Protein AF-A0AA35RE17-F1 (afdb_monomer)

Secondary structure (DSSP, 8-state):
-HHHHHHHHHHHHHHHHHHHHH-GGGS-EEEEEE---TT--S----TT-PPPPPEEEEEE-HHHHHHHHHHHHHHHHHHHHHHHHHHHHHHS--TT-THHHHHHHHHHHHHHHHHHHHHHHHHHHHHHTT-HHHHHHHHHHHHHHHHHHHHHHHHHHHHH-TT-HHHHGGGS---------

Radius of gyration: 26.37 Å; Cα contacts (8 Å, |Δi|>4): 77; chains: 1; bounding box: 78×27×81 Å

InterPro domains:
  IPR002455 GPCR family 3, GABA-B receptor [PTHR10519] (3-159)
  IPR017978 GPCR family 3, C-terminal [PF00003] (2-154)
  IPR017978 GPCR family 3, C-terminal [PS50259] (1-174)

Organism: Geodia barretti (NCBI:txid519541)

pLDDT: mean 72.46, std 15.49, range [35.41, 94.69]

Foldseek 3Di:
DVVVVVVVVVVVVVVLVVVCVPPPQVFFDWDKDWDPPVPVPVDPCPVPNDDDIDIDTDRDGPVNVVSVCVVVVVVVVVLVVLLVVLVVVVVDPDLDDPVSPLSSQLSVLVVVLVVVVVVVCVVCVVVCVVCVPVVVVVVVVSVVVSVVVSVCSVVVVCVVCVDCVVSVVVPDDDPDDDDDD

Structure (mmCIF, N/CA/C/O backbone):
data_AF-A0AA35RE17-F1
#
_entry.id   AF-A0AA35RE17-F1
#
loop_
_atom_site.group_PDB
_atom_site.id
_atom_site.type_symbol
_atom_site.label_atom_id
_atom_site.label_alt_id
_atom_site.label_comp_id
_atom_site.label_asym_id
_atom_site.label_entity_id
_atom_site.label_seq_id
_atom_site.pdbx_PDB_ins_code
_atom_site.Cartn_x
_atom_site.Cartn_y
_atom_site.Cartn_z
_atom_site.occupancy
_atom_site.B_iso_or_equiv
_atom_site.auth_seq_id
_atom_site.auth_comp_id
_atom_site.auth_asym_id
_atom_site.auth_atom_id
_atom_site.pdbx_PDB_model_num
ATOM 1 N N . MET A 1 1 ? -26.981 -6.718 4.499 1.00 79.19 1 MET A N 1
ATOM 2 C CA . MET A 1 1 ? -26.533 -5.396 3.995 1.00 79.19 1 MET A CA 1
ATOM 3 C C . MET A 1 1 ? -25.017 -5.248 4.060 1.00 79.19 1 MET A C 1
ATOM 5 O O . MET A 1 1 ? -24.425 -5.035 3.015 1.00 79.19 1 MET A O 1
ATOM 9 N N . LEU A 1 2 ? -24.369 -5.460 5.214 1.00 81.88 2 LEU A N 1
ATOM 10 C CA . LEU A 1 2 ? -22.900 -5.399 5.328 1.00 81.88 2 LEU A CA 1
ATOM 11 C C . LEU A 1 2 ? -22.170 -6.377 4.382 1.00 81.88 2 LEU A C 1
ATOM 13 O O . LEU A 1 2 ? -21.230 -5.997 3.698 1.00 81.88 2 LEU A O 1
ATOM 17 N N . THR A 1 3 ? -22.650 -7.620 4.287 1.00 87.25 3 THR A N 1
ATOM 18 C CA . THR A 1 3 ? -22.099 -8.655 3.393 1.00 87.25 3 THR A CA 1
ATOM 19 C C . THR A 1 3 ? -22.180 -8.276 1.917 1.00 87.25 3 THR A C 1
ATOM 21 O O . THR A 1 3 ? -21.241 -8.535 1.177 1.00 87.25 3 THR A O 1
ATOM 24 N N . LEU A 1 4 ? -23.262 -7.608 1.499 1.00 91.12 4 LEU A N 1
ATOM 25 C CA . LEU A 1 4 ? -23.396 -7.069 0.144 1.00 91.12 4 LEU A CA 1
ATOM 26 C C . LEU A 1 4 ? -22.373 -5.964 -0.117 1.00 91.12 4 LEU A C 1
ATOM 28 O O . LEU A 1 4 ? -21.753 -5.967 -1.170 1.00 91.12 4 LEU A O 1
ATOM 32 N N . MET A 1 5 ? -22.142 -5.061 0.842 1.00 88.06 5 MET A N 1
ATOM 33 C CA . MET A 1 5 ? -21.119 -4.021 0.686 1.00 88.06 5 MET A CA 1
ATOM 34 C C . MET A 1 5 ? -19.722 -4.633 0.541 1.00 88.06 5 MET A C 1
ATOM 36 O O . MET A 1 5 ? -18.981 -4.248 -0.358 1.00 88.06 5 MET A O 1
ATOM 40 N N . VAL A 1 6 ? -19.383 -5.625 1.374 1.00 89.25 6 VAL A N 1
ATOM 41 C CA . VAL A 1 6 ? -18.097 -6.341 1.292 1.00 89.25 6 VAL A CA 1
ATOM 42 C C . VAL A 1 6 ? -17.957 -7.081 -0.041 1.00 89.25 6 VAL A C 1
ATOM 44 O O . VAL A 1 6 ? -16.907 -6.990 -0.671 1.00 89.25 6 VAL A O 1
ATOM 47 N N . LEU A 1 7 ? -19.012 -7.759 -0.503 1.00 91.19 7 LEU A N 1
ATOM 48 C CA . LEU A 1 7 ? -19.029 -8.419 -1.809 1.00 91.19 7 LEU A CA 1
ATOM 49 C C . LEU A 1 7 ? -18.804 -7.409 -2.940 1.00 91.19 7 LEU A C 1
ATOM 51 O O . LEU A 1 7 ? -18.000 -7.672 -3.825 1.00 91.19 7 LEU A O 1
ATOM 55 N N . CYS A 1 8 ? -19.458 -6.245 -2.898 1.00 92.44 8 CYS A N 1
ATOM 56 C CA . CYS A 1 8 ? -19.263 -5.196 -3.897 1.00 92.44 8 CYS A CA 1
ATOM 57 C C . CYS A 1 8 ? -17.806 -4.718 -3.948 1.00 92.44 8 CYS A C 1
ATOM 59 O O . CYS A 1 8 ? -17.253 -4.614 -5.039 1.00 92.44 8 CYS A O 1
ATOM 61 N N . PHE A 1 9 ? -17.162 -4.477 -2.801 1.00 89.31 9 PHE A N 1
ATOM 62 C CA . PHE A 1 9 ? -15.736 -4.121 -2.769 1.00 89.31 9 PHE A CA 1
ATOM 63 C C . PHE A 1 9 ? -14.855 -5.226 -3.362 1.00 89.31 9 PHE A C 1
ATOM 65 O O . PHE A 1 9 ? -13.981 -4.939 -4.174 1.00 89.31 9 PHE A O 1
ATOM 72 N N . LEU A 1 10 ? -15.142 -6.488 -3.037 1.00 89.00 10 LEU A N 1
ATOM 73 C CA . LEU A 1 10 ? -14.404 -7.637 -3.564 1.00 89.00 10 LEU A CA 1
ATOM 74 C C . LEU A 1 10 ? -14.586 -7.779 -5.084 1.00 89.00 10 LEU A C 1
ATOM 76 O O . LEU A 1 10 ? -13.624 -8.033 -5.800 1.00 89.00 10 LEU A O 1
ATOM 80 N N . VAL A 1 11 ? -15.798 -7.554 -5.596 1.00 94.69 11 VAL A N 1
ATOM 81 C CA . VAL A 1 11 ? -16.082 -7.546 -7.039 1.00 94.69 11 VAL A CA 1
ATOM 82 C C . VAL A 1 11 ? -15.352 -6.401 -7.738 1.00 94.69 11 VAL A C 1
ATOM 84 O O . VAL A 1 11 ? -14.822 -6.615 -8.823 1.00 94.69 11 VAL A O 1
ATOM 87 N N . ILE A 1 12 ? -15.279 -5.214 -7.129 1.00 93.06 12 ILE A N 1
ATOM 88 C CA . ILE A 1 12 ? -14.514 -4.079 -7.668 1.00 93.06 12 ILE A CA 1
ATOM 89 C C . ILE A 1 12 ? -13.025 -4.430 -7.755 1.00 93.06 12 ILE A C 1
ATOM 91 O O . ILE A 1 12 ? -12.419 -4.220 -8.802 1.00 93.06 12 ILE A O 1
ATOM 95 N N . ASP A 1 13 ? -12.452 -5.011 -6.699 1.00 92.44 13 ASP A N 1
ATOM 96 C CA . ASP A 1 13 ? -11.062 -5.481 -6.683 1.00 92.44 13 ASP A CA 1
ATOM 97 C C . ASP A 1 13 ? -10.804 -6.564 -7.741 1.00 92.44 13 ASP A C 1
ATOM 99 O O . ASP A 1 13 ? -9.817 -6.512 -8.474 1.00 92.44 13 ASP A O 1
ATOM 103 N N . LEU A 1 14 ? -11.713 -7.533 -7.863 1.00 91.69 14 LEU A N 1
ATOM 104 C CA . LEU A 1 14 ? -11.611 -8.593 -8.860 1.00 91.69 14 LEU A CA 1
ATOM 105 C C . LEU A 1 14 ? -11.696 -8.019 -10.279 1.00 91.69 14 LEU A C 1
ATOM 107 O O . LEU A 1 14 ? -10.886 -8.370 -11.130 1.00 91.69 14 LEU A O 1
ATOM 111 N N . ALA A 1 15 ? -12.639 -7.111 -10.534 1.00 92.75 15 ALA A N 1
ATOM 112 C CA . ALA A 1 15 ? -12.784 -6.441 -11.821 1.00 92.75 15 ALA A CA 1
ATOM 113 C C . ALA A 1 15 ? -11.531 -5.626 -12.165 1.00 92.75 15 ALA A C 1
ATOM 115 O O . ALA A 1 15 ? -11.044 -5.690 -13.290 1.00 92.75 15 ALA A O 1
ATOM 116 N N . MET A 1 16 ? -10.965 -4.924 -11.184 1.00 90.56 16 MET A N 1
ATOM 117 C CA . MET A 1 16 ? -9.693 -4.215 -11.300 1.00 90.56 16 MET A CA 1
ATOM 118 C C . MET A 1 16 ? -8.536 -5.149 -11.705 1.00 90.56 16 MET A C 1
ATOM 120 O O . MET A 1 16 ? -7.782 -4.829 -12.627 1.00 90.56 16 MET A O 1
ATOM 124 N N . LEU A 1 17 ? -8.427 -6.328 -11.084 1.00 88.81 17 LEU A N 1
ATOM 125 C CA . LEU A 1 17 ? -7.422 -7.342 -11.438 1.00 88.81 17 LEU A CA 1
ATOM 126 C C . LEU A 1 17 ? -7.663 -7.963 -12.823 1.00 88.81 17 LEU A C 1
ATOM 128 O O . LEU A 1 17 ? -6.715 -8.219 -13.572 1.00 88.81 17 LEU A O 1
ATOM 132 N N . VAL A 1 18 ? -8.924 -8.188 -13.190 1.00 90.56 18 VAL A N 1
ATOM 133 C CA . VAL A 1 18 ? -9.305 -8.676 -14.523 1.00 90.56 18 VAL A CA 1
ATOM 134 C C . VAL A 1 18 ? -8.939 -7.650 -15.597 1.00 90.56 18 VAL A C 1
ATOM 136 O O . VAL A 1 18 ? -8.366 -8.017 -16.617 1.00 90.56 18 VAL A O 1
ATOM 139 N N . VAL A 1 19 ? -9.181 -6.359 -15.360 1.00 89.69 19 VAL A N 1
ATOM 140 C CA . VAL A 1 19 ? -8.768 -5.290 -16.283 1.00 89.69 19 VAL A CA 1
ATOM 141 C C . VAL A 1 19 ? -7.245 -5.249 -16.423 1.00 89.69 19 VAL A C 1
ATOM 143 O O . VAL A 1 19 ? -6.742 -5.215 -17.542 1.00 89.69 19 VAL A O 1
ATOM 146 N N . TYR A 1 20 ? -6.498 -5.322 -15.319 1.00 87.31 20 TYR A N 1
ATOM 147 C CA . TYR A 1 20 ? -5.030 -5.340 -15.362 1.00 87.31 20 TYR A CA 1
ATOM 148 C C . TYR A 1 20 ? -4.463 -6.525 -16.152 1.00 87.31 20 TYR A C 1
ATOM 150 O O . TYR A 1 20 ? -3.536 -6.362 -16.947 1.00 87.31 20 TYR A O 1
ATOM 158 N N . SER A 1 21 ? -5.041 -7.712 -15.956 1.00 84.44 21 SER A N 1
ATOM 159 C CA . SER A 1 21 ? -4.632 -8.927 -16.672 1.00 84.44 21 SER A CA 1
ATOM 160 C C . SER A 1 21 ? -5.067 -8.943 -18.142 1.00 84.44 21 SER A C 1
ATOM 162 O O . SER A 1 21 ? -4.383 -9.552 -18.962 1.00 84.44 21 SER A O 1
ATOM 164 N N . ALA A 1 22 ? -6.156 -8.254 -18.498 1.00 85.69 22 ALA A N 1
ATOM 165 C CA . ALA A 1 22 ? -6.633 -8.141 -19.877 1.00 85.69 22 ALA A CA 1
ATOM 166 C C . ALA A 1 22 ? -5.833 -7.127 -20.719 1.00 85.69 22 ALA A C 1
ATOM 168 O O . ALA A 1 22 ? -5.750 -7.262 -21.943 1.00 85.69 22 ALA A O 1
ATOM 169 N N . VAL A 1 23 ? -5.233 -6.110 -20.090 1.00 84.19 23 VAL A N 1
ATOM 170 C CA . VAL A 1 23 ? -4.408 -5.113 -20.784 1.00 84.19 23 VAL A CA 1
ATOM 171 C C . VAL A 1 23 ? -3.059 -5.732 -21.160 1.00 84.19 23 VAL A C 1
ATOM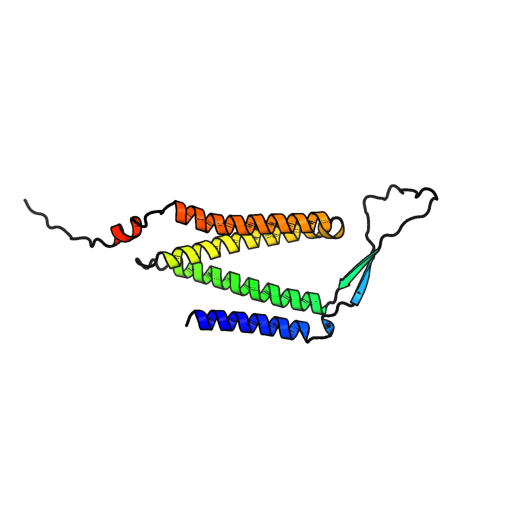 173 O O . VAL A 1 23 ? -2.185 -5.904 -20.317 1.00 84.19 23 VAL A O 1
ATOM 176 N N . GLN A 1 24 ? -2.859 -6.017 -22.452 1.00 63.78 24 GLN A N 1
ATOM 177 C CA . GLN A 1 24 ? -1.621 -6.619 -22.977 1.00 63.78 24 GLN A CA 1
ATOM 178 C C . GLN A 1 24 ? -0.353 -5.785 -22.698 1.00 63.78 24 GLN A C 1
ATOM 180 O O . GLN A 1 24 ? 0.737 -6.347 -22.646 1.00 63.78 24 GLN A O 1
ATOM 185 N N . GLY A 1 25 ? -0.486 -4.474 -22.455 1.00 62.09 25 GLY A N 1
ATOM 186 C CA . GLY A 1 25 ? 0.619 -3.578 -22.082 1.00 62.09 25 GLY A CA 1
ATOM 187 C C . GLY A 1 25 ? 1.148 -3.745 -20.647 1.00 62.09 25 GLY A C 1
ATOM 188 O O . GLY A 1 25 ? 2.144 -3.120 -20.290 1.00 62.09 25 GLY A O 1
ATOM 189 N N . SER A 1 26 ? 0.514 -4.576 -19.808 1.00 59.09 26 SER A N 1
ATOM 190 C CA . SER A 1 26 ? 1.043 -4.919 -18.477 1.00 59.09 26 SER A CA 1
ATOM 191 C C . SER A 1 26 ? 2.173 -5.955 -18.530 1.00 59.09 26 SER A C 1
ATOM 193 O O . SER A 1 26 ? 2.907 -6.108 -17.552 1.00 59.09 26 SER A O 1
ATOM 195 N N . ARG A 1 27 ? 2.363 -6.638 -19.673 1.00 64.62 27 ARG A N 1
ATOM 196 C CA . ARG A 1 27 ? 3.559 -7.450 -19.930 1.00 64.62 27 ARG A CA 1
ATOM 197 C C . ARG A 1 27 ? 4.755 -6.508 -20.031 1.00 64.62 27 ARG A C 1
ATOM 199 O O . ARG A 1 27 ? 4.884 -5.789 -21.014 1.00 64.62 27 ARG A O 1
ATOM 206 N N . GLY A 1 28 ? 5.579 -6.478 -18.986 1.00 64.75 28 GLY A N 1
ATOM 207 C CA . GLY A 1 28 ? 6.778 -5.648 -18.963 1.00 64.75 28 GLY A CA 1
ATOM 208 C C . GLY A 1 28 ? 7.715 -5.985 -20.119 1.00 64.75 28 GLY A C 1
ATOM 209 O O . GLY A 1 28 ? 7.849 -7.150 -20.504 1.00 64.75 28 GLY A O 1
ATOM 210 N N . GLU A 1 29 ? 8.345 -4.958 -20.678 1.00 69.38 29 GLU A N 1
ATOM 211 C CA . GLU A 1 29 ? 9.445 -5.149 -21.616 1.00 69.38 29 GLU A CA 1
ATOM 212 C C . GLU A 1 29 ? 10.672 -5.613 -20.816 1.00 69.38 29 GLU A C 1
ATOM 214 O O . GLU A 1 29 ? 10.878 -5.194 -19.671 1.00 69.38 29 GLU A O 1
ATOM 219 N N . LEU A 1 30 ? 11.463 -6.534 -21.380 1.00 71.81 30 LEU A N 1
ATOM 220 C CA . LEU A 1 30 ? 12.723 -6.944 -20.760 1.00 71.81 30 LEU A CA 1
ATOM 221 C C . LEU A 1 30 ? 13.719 -5.784 -20.881 1.00 71.81 30 LEU A C 1
ATOM 223 O O . LEU A 1 30 ? 14.245 -5.534 -21.964 1.00 71.81 30 LEU A O 1
ATOM 227 N N . GLY A 1 31 ? 13.987 -5.099 -19.772 1.00 70.75 31 GLY A N 1
ATOM 228 C CA . GLY A 1 31 ? 15.085 -4.145 -19.650 1.00 70.75 31 GLY A CA 1
ATOM 229 C C . GLY A 1 31 ? 16.275 -4.797 -18.953 1.00 70.75 31 GLY A C 1
ATOM 230 O O . GLY A 1 31 ? 16.097 -5.492 -17.955 1.00 70.75 31 GLY A O 1
ATOM 231 N N . ALA A 1 32 ? 17.486 -4.593 -19.469 1.00 69.56 32 ALA A N 1
ATOM 232 C CA . ALA A 1 32 ? 18.716 -4.932 -18.759 1.00 69.56 32 ALA A CA 1
ATOM 233 C 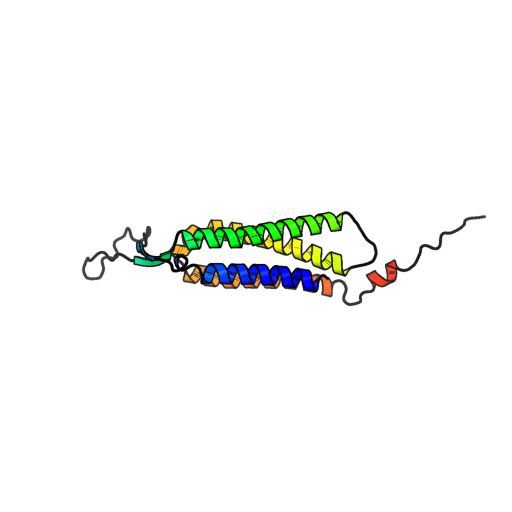C . ALA A 1 32 ? 19.237 -3.667 -18.065 1.00 69.56 32 ALA A C 1
ATOM 235 O O . ALA A 1 32 ? 19.648 -2.721 -18.735 1.00 69.56 32 ALA A O 1
ATOM 236 N N . GLU A 1 33 ? 19.195 -3.643 -16.736 1.00 71.38 33 GLU A N 1
ATOM 237 C CA . GLU A 1 33 ? 19.777 -2.576 -15.920 1.00 71.38 33 GLU A CA 1
ATOM 238 C C . GLU A 1 33 ? 21.170 -3.019 -15.450 1.00 71.38 33 GLU A C 1
ATOM 240 O O . GLU A 1 33 ? 21.349 -4.165 -15.024 1.00 71.38 33 GLU A O 1
ATOM 245 N N . ARG A 1 34 ? 22.178 -2.147 -15.578 1.00 66.69 34 ARG A N 1
ATOM 246 C CA . ARG A 1 34 ? 23.517 -2.415 -15.034 1.00 66.69 34 ARG A CA 1
ATOM 247 C C . ARG A 1 34 ? 23.471 -2.293 -13.515 1.00 66.69 34 ARG A C 1
ATOM 249 O O . ARG A 1 34 ? 22.883 -1.354 -12.987 1.00 66.69 34 ARG A O 1
ATOM 256 N N . VAL A 1 35 ? 24.103 -3.233 -12.824 1.00 70.12 35 VAL A N 1
ATOM 257 C CA . VAL A 1 35 ? 24.318 -3.127 -11.381 1.00 70.12 35 VAL A CA 1
ATOM 258 C C . VAL A 1 35 ? 25.574 -2.293 -11.169 1.00 70.12 35 VAL A C 1
ATOM 260 O O . VAL A 1 35 ? 26.684 -2.777 -11.372 1.00 70.12 35 VAL A O 1
ATOM 263 N N . ASP A 1 36 ? 25.400 -1.025 -10.796 1.00 62.47 36 ASP A N 1
ATOM 264 C CA . ASP A 1 36 ? 26.506 -0.179 -10.346 1.00 62.47 36 ASP A CA 1
ATOM 265 C C . ASP A 1 36 ? 26.896 -0.585 -8.913 1.00 62.47 36 ASP A C 1
ATOM 267 O O . ASP A 1 36 ? 26.370 -0.075 -7.907 1.00 62.47 36 ASP A O 1
ATOM 271 N N . ASP A 1 37 ? 27.807 -1.553 -8.822 1.00 58.19 37 ASP A N 1
ATOM 272 C CA . ASP A 1 37 ? 28.513 -1.899 -7.592 1.00 58.19 37 ASP A CA 1
ATOM 273 C C . ASP A 1 37 ? 29.513 -0.780 -7.257 1.00 58.19 37 ASP A C 1
ATOM 275 O O . ASP A 1 37 ? 30.693 -0.821 -7.596 1.00 58.19 37 ASP A O 1
ATOM 279 N N . ASP A 1 38 ? 29.028 0.243 -6.553 1.00 56.34 38 ASP A N 1
ATOM 280 C CA . ASP A 1 38 ? 29.837 1.354 -6.012 1.00 56.34 38 ASP A CA 1
ATOM 281 C C . ASP A 1 38 ? 30.955 0.866 -5.052 1.00 56.34 38 ASP A C 1
ATOM 283 O O . ASP A 1 38 ? 31.878 1.606 -4.720 1.00 56.34 38 ASP A O 1
ATOM 287 N N . GLU A 1 39 ? 30.923 -0.410 -4.646 1.00 52.28 39 GLU A N 1
ATOM 288 C CA . GLU A 1 39 ? 31.864 -1.031 -3.706 1.00 52.28 39 GLU A CA 1
ATOM 289 C C . GLU A 1 39 ? 32.942 -1.914 -4.373 1.00 52.28 39 GLU A C 1
ATOM 291 O O . GLU A 1 39 ? 33.683 -2.617 -3.688 1.00 52.28 39 GLU A O 1
ATOM 296 N N . THR A 1 40 ? 33.095 -1.882 -5.702 1.00 51.72 40 THR A N 1
ATOM 297 C CA . THR A 1 40 ? 34.202 -2.586 -6.395 1.00 51.72 40 THR A CA 1
ATOM 298 C C . THR A 1 40 ? 34.967 -1.662 -7.344 1.00 51.72 40 THR A C 1
ATOM 300 O O . THR A 1 40 ? 35.436 -2.051 -8.408 1.00 51.72 40 THR A O 1
ATOM 303 N N . SER A 1 41 ? 35.178 -0.411 -6.920 1.00 46.47 41 SER A N 1
ATOM 304 C CA . SER A 1 41 ? 36.249 0.436 -7.472 1.00 46.47 41 SER A CA 1
ATOM 305 C C . SER A 1 41 ? 37.655 -0.062 -7.097 1.00 46.47 41 SER A C 1
ATOM 307 O O . SER A 1 41 ? 38.640 0.363 -7.695 1.00 46.47 41 SER A O 1
ATOM 309 N N . ASN A 1 42 ? 37.763 -1.029 -6.179 1.00 46.00 42 ASN A N 1
ATOM 310 C CA . ASN A 1 42 ? 38.929 -1.901 -6.102 1.00 46.00 42 ASN A CA 1
ATOM 311 C C . ASN A 1 42 ? 38.632 -3.127 -6.944 1.00 46.00 42 ASN A C 1
ATOM 313 O O . ASN A 1 42 ? 38.057 -4.089 -6.452 1.00 46.00 42 ASN A O 1
ATOM 317 N N . ILE A 1 43 ? 38.981 -3.010 -8.221 1.00 53.00 43 ILE A N 1
ATOM 318 C CA . ILE A 1 43 ? 39.190 -4.075 -9.193 1.00 53.00 43 ILE A CA 1
ATOM 319 C C . ILE A 1 43 ? 39.418 -5.409 -8.455 1.00 53.00 43 ILE A C 1
ATOM 321 O O . ILE A 1 43 ? 40.540 -5.717 -8.052 1.00 53.00 43 ILE A O 1
ATOM 325 N N . GLU A 1 44 ? 38.370 -6.224 -8.273 1.00 56.09 44 GLU A N 1
ATOM 326 C CA . GLU A 1 44 ? 38.597 -7.663 -8.264 1.00 56.09 44 GLU A CA 1
ATOM 327 C C . GLU A 1 44 ? 39.010 -7.950 -9.698 1.00 56.09 44 GLU A C 1
ATOM 329 O O . GLU A 1 44 ? 38.190 -8.223 -10.578 1.00 56.09 44 GLU A O 1
ATOM 334 N N . GLU A 1 45 ? 40.312 -7.779 -9.943 1.00 56.62 45 GLU A N 1
ATOM 335 C CA . GLU A 1 45 ? 40.999 -8.407 -11.045 1.00 56.62 45 GLU A CA 1
ATOM 336 C C . GLU A 1 45 ? 40.522 -9.850 -10.934 1.00 56.62 45 GLU A C 1
ATOM 338 O O . GLU A 1 45 ? 40.931 -10.597 -10.038 1.00 56.62 45 GLU A O 1
ATOM 343 N N . GLY A 1 46 ? 39.611 -10.262 -11.822 1.00 52.72 46 GLY A N 1
ATOM 344 C CA . GLY A 1 46 ? 39.448 -11.682 -12.059 1.00 52.72 46 GLY A CA 1
ATOM 345 C C . GLY A 1 46 ? 40.856 -12.244 -12.242 1.00 52.72 46 GLY A C 1
ATOM 346 O O . GLY A 1 46 ? 41.761 -11.513 -12.642 1.00 52.72 46 GLY A O 1
ATOM 347 N N . HIS A 1 47 ? 41.057 -13.532 -11.994 1.00 57.03 47 HIS A N 1
ATOM 348 C CA . HIS A 1 47 ? 42.350 -14.222 -12.133 1.00 57.03 47 HIS A CA 1
ATOM 349 C C . HIS A 1 47 ? 43.049 -14.043 -13.521 1.00 57.03 47 HIS A C 1
ATOM 351 O O . HIS A 1 47 ? 44.054 -14.682 -13.803 1.00 57.03 47 HIS A O 1
ATOM 357 N N . GLN A 1 48 ? 42.498 -13.195 -14.399 1.00 62.06 48 GLN A N 1
ATOM 358 C CA . GLN A 1 48 ? 42.851 -12.883 -15.769 1.00 62.06 48 GLN A CA 1
ATOM 359 C C . GLN A 1 48 ? 42.701 -11.383 -16.171 1.00 62.06 48 GLN A C 1
ATOM 361 O O . GLN A 1 48 ? 42.787 -11.097 -17.361 1.00 62.06 48 GLN A O 1
ATOM 366 N N . GLY A 1 49 ? 42.458 -10.431 -15.251 1.00 62.16 49 GLY A N 1
ATOM 367 C CA . GLY A 1 49 ? 42.432 -8.981 -15.562 1.00 62.16 49 GLY A CA 1
ATOM 368 C C . GLY A 1 49 ? 41.253 -8.491 -16.426 1.00 62.16 49 GLY A C 1
ATOM 369 O O . GLY A 1 49 ? 41.364 -7.487 -17.126 1.00 62.16 49 GLY A O 1
ATOM 370 N N . ILE A 1 50 ? 40.123 -9.211 -16.429 1.00 70.25 50 ILE A N 1
ATOM 371 C CA . ILE A 1 50 ? 38.934 -8.875 -17.233 1.00 70.25 50 ILE A CA 1
ATOM 372 C C . ILE A 1 50 ? 37.878 -8.217 -16.328 1.00 70.25 50 ILE A C 1
ATOM 374 O O . ILE A 1 50 ? 37.442 -8.871 -15.374 1.00 70.25 50 ILE A O 1
ATOM 378 N N . PRO A 1 51 ? 37.423 -6.978 -16.610 1.00 66.38 51 PRO A N 1
ATOM 379 C CA . PRO A 1 51 ? 36.336 -6.357 -15.856 1.00 66.38 51 PRO A CA 1
ATOM 380 C C . PRO A 1 51 ? 35.032 -7.143 -16.064 1.00 66.38 51 PRO A C 1
ATOM 382 O O . PRO A 1 51 ? 34.663 -7.459 -17.197 1.00 66.38 51 PRO A O 1
ATOM 385 N N . ARG A 1 52 ? 34.330 -7.482 -14.974 1.00 64.88 52 ARG A N 1
ATOM 386 C CA . ARG A 1 52 ? 33.002 -8.113 -15.034 1.00 64.88 52 ARG A CA 1
ATOM 387 C C . ARG A 1 52 ? 31.926 -7.042 -14.895 1.00 64.88 52 ARG A C 1
ATOM 389 O O . ARG A 1 52 ? 31.859 -6.377 -13.872 1.00 64.88 52 ARG A O 1
ATOM 396 N N . GLU A 1 53 ? 31.070 -6.910 -15.903 1.00 70.50 53 GLU A N 1
ATOM 397 C CA . GLU A 1 53 ? 29.849 -6.104 -15.809 1.00 70.50 53 GLU A CA 1
ATOM 398 C C . GLU A 1 53 ? 28.670 -7.009 -15.421 1.00 70.50 53 GLU A C 1
ATOM 400 O O . GLU A 1 53 ? 28.384 -7.991 -16.113 1.00 70.50 53 GLU A O 1
ATOM 405 N N . PHE A 1 54 ? 27.978 -6.693 -14.324 1.00 71.56 54 PHE A N 1
ATOM 406 C CA . PHE A 1 54 ? 26.771 -7.402 -13.898 1.00 71.56 54 PHE A CA 1
ATOM 407 C C . PHE A 1 54 ? 25.517 -6.696 -14.434 1.00 71.56 54 PHE A C 1
ATOM 409 O O . PHE A 1 54 ? 25.354 -5.485 -14.293 1.00 71.56 54 PHE A O 1
ATOM 416 N N . TYR A 1 55 ? 24.611 -7.468 -15.040 1.00 70.94 55 TYR A N 1
ATOM 417 C CA . TYR A 1 55 ? 23.331 -6.987 -15.567 1.00 70.94 55 TYR A CA 1
ATOM 418 C C . TYR A 1 55 ? 22.175 -7.702 -14.868 1.00 70.94 55 TYR A C 1
ATOM 420 O O . TYR A 1 55 ? 22.175 -8.932 -14.765 1.00 70.94 55 TYR A O 1
ATOM 428 N N . VAL A 1 56 ? 21.168 -6.946 -14.437 1.00 74.69 56 VAL A N 1
ATOM 429 C CA . VAL A 1 56 ? 19.909 -7.473 -13.901 1.00 74.69 56 VAL A CA 1
ATOM 430 C C . VAL A 1 56 ? 18.807 -7.242 -14.926 1.00 74.69 56 VAL A C 1
ATOM 432 O O . VAL A 1 56 ? 18.580 -6.127 -15.389 1.00 74.69 56 VAL A O 1
ATOM 435 N N . TYR A 1 57 ? 18.104 -8.315 -15.283 1.00 75.94 57 TYR A N 1
ATOM 436 C CA . TYR A 1 57 ? 16.945 -8.234 -16.163 1.00 75.94 57 TYR A CA 1
ATOM 437 C C . TYR A 1 57 ? 15.713 -7.876 -15.341 1.00 75.94 57 TYR A C 1
ATOM 439 O O . TYR A 1 57 ? 15.202 -8.694 -14.572 1.00 75.94 57 TYR A O 1
ATOM 447 N N . VAL A 1 58 ? 15.229 -6.652 -15.514 1.00 74.94 58 VAL A N 1
ATOM 448 C CA . VAL A 1 58 ? 14.012 -6.167 -14.876 1.00 74.94 58 VAL A CA 1
ATOM 449 C C . VAL A 1 58 ? 12.900 -6.169 -15.914 1.00 74.94 58 VAL A C 1
ATOM 451 O O . VAL A 1 58 ? 13.001 -5.577 -16.985 1.00 74.94 58 VAL A O 1
ATOM 454 N N . CYS A 1 59 ? 11.806 -6.847 -15.587 1.00 77.06 59 CYS A N 1
ATOM 455 C CA . CYS A 1 59 ? 10.569 -6.739 -16.344 1.00 77.06 59 CYS A CA 1
ATOM 456 C C . CYS A 1 59 ? 9.870 -5.471 -15.862 1.00 77.06 59 CYS A C 1
ATOM 458 O O . CYS A 1 59 ? 9.292 -5.496 -14.778 1.00 77.06 59 CYS A O 1
ATOM 460 N N . SER A 1 60 ? 9.970 -4.364 -16.595 1.00 72.38 60 SER A N 1
ATOM 461 C CA . SER A 1 60 ? 9.349 -3.089 -16.219 1.00 72.38 60 SER A CA 1
ATOM 462 C C . SER A 1 60 ? 8.509 -2.556 -17.372 1.00 72.38 60 SER A C 1
ATOM 464 O O . SER A 1 60 ? 8.904 -2.639 -18.531 1.00 72.38 60 SER A O 1
ATOM 466 N N . SER A 1 61 ? 7.332 -2.016 -17.068 1.00 81.12 61 SER A N 1
ATOM 467 C CA . SER A 1 61 ? 6.591 -1.197 -18.023 1.00 81.12 61 SER A CA 1
ATOM 468 C C . SER A 1 61 ? 6.001 0.009 -17.321 1.00 81.12 61 SER A C 1
ATOM 470 O O . SER A 1 61 ? 5.521 -0.073 -16.191 1.00 81.12 61 SER A O 1
ATOM 472 N N . LEU A 1 62 ? 5.971 1.130 -18.036 1.00 79.50 62 LEU A N 1
ATOM 473 C CA . LEU A 1 62 ? 5.339 2.357 -17.561 1.00 79.50 62 LEU A CA 1
ATOM 474 C C . LEU A 1 62 ? 3.851 2.126 -17.241 1.00 79.50 62 LEU A C 1
ATOM 476 O O . LEU A 1 62 ? 3.324 2.663 -16.271 1.00 79.50 62 LEU A O 1
ATOM 480 N N . ALA A 1 63 ? 3.189 1.246 -18.000 1.00 81.25 63 ALA A N 1
ATOM 481 C CA . ALA A 1 63 ? 1.832 0.805 -17.703 1.00 81.25 63 ALA A CA 1
ATOM 482 C C . ALA A 1 63 ? 1.738 0.093 -16.343 1.00 81.25 63 ALA A C 1
ATOM 484 O O . ALA A 1 63 ? 0.847 0.420 -15.560 1.00 81.25 63 ALA A O 1
ATOM 485 N N . ARG A 1 64 ? 2.653 -0.840 -16.026 1.00 82.62 64 ARG A N 1
ATOM 486 C CA . ARG A 1 64 ? 2.675 -1.547 -14.734 1.00 82.62 64 ARG A CA 1
ATOM 487 C C . ARG A 1 64 ? 2.744 -0.568 -13.570 1.00 82.62 64 ARG A C 1
ATOM 489 O O . ARG A 1 64 ? 1.958 -0.700 -12.636 1.00 82.62 64 ARG A O 1
ATOM 496 N N . ASP A 1 65 ? 3.646 0.404 -13.635 1.00 84.12 65 ASP A N 1
ATOM 497 C CA . ASP A 1 65 ? 3.856 1.348 -12.536 1.00 84.12 65 ASP A CA 1
ATOM 498 C C . ASP A 1 65 ? 2.635 2.267 -12.345 1.00 84.12 65 ASP A C 1
ATOM 500 O O . ASP A 1 65 ? 2.218 2.512 -11.210 1.00 84.12 65 ASP A O 1
ATOM 504 N N . ILE A 1 66 ? 1.978 2.682 -13.438 1.00 87.19 66 ILE A N 1
ATOM 505 C CA . ILE A 1 66 ? 0.705 3.420 -13.380 1.00 87.19 66 ILE A CA 1
ATOM 506 C C . ILE A 1 66 ? -0.399 2.569 -12.738 1.00 87.19 66 ILE A C 1
ATOM 508 O O . ILE A 1 66 ? -1.091 3.046 -11.837 1.00 87.19 66 ILE A O 1
ATOM 512 N N . PHE A 1 67 ? -0.572 1.313 -13.161 1.00 88.12 67 PHE A N 1
ATOM 513 C CA . PHE A 1 67 ? -1.592 0.427 -12.589 1.00 88.12 67 PHE A CA 1
ATOM 514 C C . PHE A 1 67 ? -1.332 0.137 -11.108 1.00 88.12 67 PHE A C 1
ATOM 516 O O . PHE A 1 67 ? -2.267 0.200 -10.308 1.00 88.12 67 PHE A O 1
ATOM 523 N N . LEU A 1 68 ? -0.076 -0.106 -10.719 1.00 86.56 68 LEU A N 1
ATOM 524 C CA . LEU A 1 68 ? 0.315 -0.232 -9.314 1.00 86.56 68 LEU A CA 1
ATOM 525 C C . LEU A 1 68 ? -0.057 1.028 -8.528 1.00 86.56 68 LEU A C 1
ATOM 527 O O . LEU A 1 68 ? -0.675 0.922 -7.469 1.00 86.56 68 LEU A O 1
ATOM 531 N N . GLY A 1 69 ? 0.261 2.211 -9.058 1.00 89.38 69 GLY A N 1
ATOM 532 C CA . GLY A 1 69 ? -0.102 3.488 -8.446 1.00 89.38 69 GLY A CA 1
ATOM 533 C C . GLY A 1 69 ? -1.611 3.631 -8.232 1.00 89.38 69 GLY A C 1
ATOM 534 O O . GLY A 1 69 ? -2.043 4.016 -7.144 1.00 89.38 69 GLY A O 1
ATOM 535 N N . ILE A 1 70 ? -2.423 3.248 -9.222 1.00 90.69 70 ILE A N 1
ATOM 536 C CA . ILE A 1 70 ? -3.890 3.262 -9.119 1.00 90.69 70 ILE A CA 1
ATOM 537 C C . ILE A 1 70 ? -4.373 2.283 -8.038 1.00 90.69 70 ILE A C 1
ATOM 539 O O . ILE A 1 70 ? -5.186 2.666 -7.192 1.00 90.69 70 ILE A O 1
ATOM 543 N N . PHE A 1 71 ? -3.864 1.046 -8.013 1.00 90.25 71 PHE A N 1
ATOM 544 C CA . PHE A 1 71 ? -4.269 0.040 -7.023 1.00 90.25 71 PHE A CA 1
ATOM 545 C C . PHE A 1 71 ? -3.908 0.441 -5.598 1.00 90.25 71 PHE A C 1
ATOM 547 O O . PHE A 1 71 ? -4.765 0.421 -4.709 1.00 90.25 71 PHE A O 1
ATOM 554 N N . TYR A 1 72 ? -2.658 0.842 -5.375 1.00 89.56 72 TYR A N 1
ATOM 555 C CA . TYR A 1 72 ? -2.211 1.276 -4.058 1.00 89.56 72 TYR A CA 1
ATOM 556 C C . TYR A 1 72 ? -2.906 2.569 -3.626 1.00 89.56 72 TYR A C 1
ATOM 558 O O . 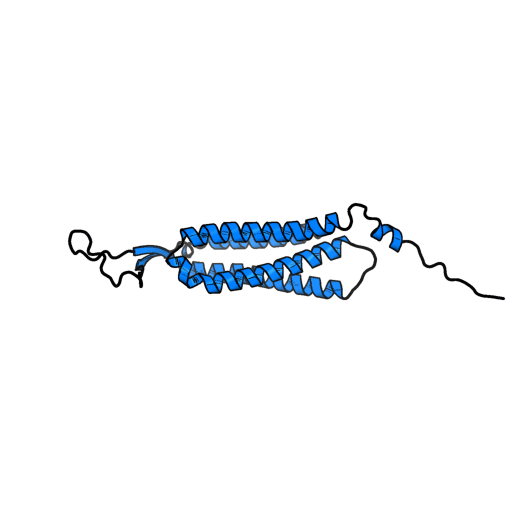TYR A 1 72 ? -3.303 2.679 -2.465 1.00 89.56 72 TYR A O 1
ATOM 566 N N . GLY A 1 73 ? -3.138 3.505 -4.551 1.00 91.88 73 GLY A N 1
ATOM 567 C CA . GLY A 1 73 ? -3.876 4.739 -4.290 1.00 91.88 73 GLY A CA 1
ATOM 568 C C . GLY A 1 73 ? -5.314 4.477 -3.840 1.00 91.88 73 GLY A C 1
ATOM 569 O O . GLY A 1 73 ? -5.733 4.978 -2.797 1.00 91.88 73 GLY A O 1
ATOM 570 N N . TYR A 1 74 ? -6.054 3.631 -4.563 1.00 92.00 74 TYR A N 1
ATOM 571 C CA . TYR A 1 74 ? -7.416 3.232 -4.189 1.00 92.00 74 TYR A CA 1
ATOM 572 C C . TYR A 1 74 ? -7.468 2.588 -2.794 1.00 92.00 74 TYR A C 1
ATOM 574 O O . TYR A 1 74 ? -8.295 2.972 -1.963 1.00 92.00 74 TYR A O 1
ATOM 582 N N . LYS A 1 75 ? -6.553 1.657 -2.498 1.00 89.12 75 LYS A N 1
ATOM 583 C CA . LYS A 1 75 ? -6.475 1.002 -1.182 1.00 89.12 75 LYS A CA 1
ATOM 584 C C . LYS A 1 75 ? -6.127 1.987 -0.064 1.00 89.12 75 LYS A C 1
ATOM 586 O O . LYS A 1 75 ? -6.730 1.924 1.007 1.00 89.12 75 LYS A O 1
ATOM 591 N N . ALA A 1 76 ? -5.205 2.917 -0.309 1.00 89.12 76 ALA A N 1
ATOM 592 C CA . ALA A 1 76 ? -4.829 3.945 0.658 1.00 89.12 76 ALA A CA 1
ATOM 593 C C . ALA A 1 76 ? -5.993 4.903 0.954 1.00 89.12 76 ALA A C 1
ATOM 595 O O . ALA A 1 76 ? -6.262 5.201 2.119 1.00 89.12 76 ALA A O 1
ATOM 596 N N . LEU A 1 77 ? -6.734 5.332 -0.072 1.00 91.25 77 LEU A N 1
ATOM 597 C CA . LEU A 1 77 ? -7.921 6.173 0.104 1.00 91.25 77 LEU A CA 1
ATOM 598 C C . LEU A 1 77 ? -8.999 5.458 0.922 1.00 91.25 77 LEU A C 1
ATOM 600 O O . LEU A 1 77 ? -9.524 6.039 1.87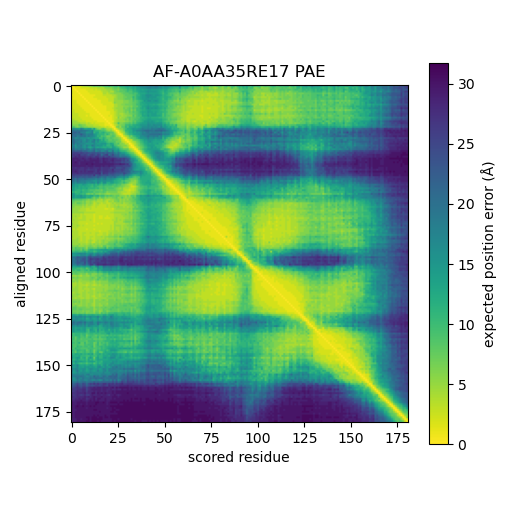2 1.00 91.25 77 LEU A O 1
ATOM 604 N N . LEU A 1 78 ? -9.278 4.184 0.625 1.00 88.31 78 LEU A N 1
ATOM 605 C CA . LEU A 1 78 ? -10.200 3.380 1.430 1.00 88.31 78 LEU A CA 1
ATOM 606 C C . LEU A 1 78 ? -9.756 3.276 2.893 1.00 88.31 78 LEU A C 1
ATOM 608 O O . LEU A 1 78 ? -10.592 3.385 3.792 1.00 88.31 78 LEU A O 1
ATOM 612 N N . GLN A 1 79 ? -8.456 3.112 3.142 1.00 88.31 79 GLN A N 1
ATOM 613 C CA . GLN A 1 79 ? -7.904 3.056 4.495 1.00 88.31 79 GLN A CA 1
ATOM 614 C C . GLN A 1 79 ? -8.091 4.386 5.243 1.00 88.31 79 GLN A C 1
ATOM 616 O O . GLN A 1 79 ? -8.506 4.381 6.404 1.00 88.31 79 GLN A O 1
ATOM 621 N N . VAL A 1 80 ? -7.840 5.525 4.588 1.00 90.31 80 VAL A N 1
ATOM 622 C CA . VAL A 1 80 ? -8.043 6.865 5.172 1.00 90.31 80 VAL A CA 1
ATOM 623 C C . VAL A 1 80 ? -9.525 7.128 5.443 1.00 90.31 80 VAL A C 1
ATOM 625 O O . VAL A 1 80 ? -9.876 7.607 6.523 1.00 90.31 80 VAL A O 1
ATOM 628 N N . CYS A 1 81 ? -10.416 6.760 4.518 1.00 89.44 81 CYS A N 1
ATOM 629 C CA . CYS A 1 81 ? -11.859 6.818 4.749 1.00 89.44 81 CYS A CA 1
ATOM 630 C C . CYS A 1 81 ? -12.267 5.940 5.942 1.00 89.44 81 CYS A C 1
ATOM 632 O O . CYS A 1 81 ? -13.026 6.388 6.800 1.00 89.44 81 CYS A O 1
ATOM 634 N N . GLY A 1 82 ? -11.720 4.726 6.049 1.00 86.69 82 GLY A N 1
ATOM 635 C CA . GLY A 1 82 ? -11.924 3.840 7.196 1.00 86.69 82 GLY A CA 1
ATOM 636 C C . GLY A 1 82 ? -11.467 4.470 8.514 1.00 86.69 82 GLY A C 1
ATOM 637 O O . GLY A 1 82 ? -12.184 4.399 9.512 1.00 86.69 82 GLY A O 1
ATOM 638 N N . LEU A 1 83 ? -10.320 5.153 8.513 1.00 87.94 83 LEU A N 1
ATOM 639 C CA . LEU A 1 83 ? -9.804 5.873 9.677 1.00 87.94 83 LEU A CA 1
ATOM 640 C C . LEU A 1 83 ? -10.706 7.052 10.074 1.00 87.94 83 LEU A C 1
ATOM 642 O O . LEU A 1 83 ? -10.984 7.246 11.259 1.00 87.94 83 LEU A O 1
ATOM 646 N N . PHE A 1 84 ? -11.206 7.813 9.099 1.00 87.62 84 PHE A N 1
ATOM 647 C CA . PHE A 1 84 ? -12.158 8.899 9.341 1.00 87.62 84 PHE A CA 1
ATOM 648 C C . PHE A 1 84 ? -13.473 8.377 9.938 1.00 87.62 84 PHE A C 1
ATOM 650 O O . PHE A 1 84 ? -13.965 8.929 10.925 1.00 87.62 84 PHE A O 1
ATOM 657 N N . LEU A 1 85 ? -14.003 7.269 9.410 1.00 84.81 85 LEU A N 1
ATOM 658 C CA . LEU A 1 85 ? -15.189 6.596 9.953 1.00 84.81 85 LEU A CA 1
ATOM 659 C C . LEU A 1 85 ? -14.945 6.069 11.379 1.00 84.81 85 LEU A C 1
ATOM 661 O O . LEU A 1 85 ? -15.799 6.231 12.257 1.00 84.81 85 LEU A O 1
ATOM 665 N N . ALA A 1 86 ? -13.764 5.506 11.651 1.00 82.56 86 ALA A N 1
ATOM 666 C CA . ALA A 1 86 ? -13.357 5.077 12.992 1.00 82.56 86 ALA A CA 1
ATOM 667 C C . ALA A 1 86 ? -13.254 6.263 13.977 1.00 82.56 86 ALA A C 1
ATOM 669 O O . ALA A 1 86 ? -13.629 6.155 15.146 1.00 82.56 86 ALA A O 1
ATOM 670 N N . PHE A 1 87 ? -12.807 7.431 13.507 1.00 79.31 87 PHE A N 1
ATOM 671 C CA . PHE A 1 87 ? -12.738 8.642 14.326 1.00 79.31 87 PHE A CA 1
ATOM 672 C C . PHE A 1 87 ? -14.118 9.248 14.602 1.00 79.31 87 PHE A C 1
ATOM 674 O O . PHE A 1 87 ? -14.418 9.615 15.743 1.00 79.31 87 PHE A O 1
ATOM 681 N N . ALA A 1 88 ? -14.986 9.301 13.592 1.00 76.88 88 ALA A N 1
ATOM 682 C CA . ALA A 1 88 ? -16.359 9.774 13.740 1.00 76.88 88 ALA A CA 1
ATOM 683 C C . ALA A 1 88 ? -17.166 8.894 14.715 1.00 76.88 88 ALA A C 1
ATOM 685 O O . ALA A 1 88 ? -17.887 9.416 15.568 1.00 76.88 88 ALA A O 1
ATOM 686 N N . THR A 1 89 ? -16.977 7.571 14.668 1.00 72.31 89 THR A N 1
ATOM 687 C CA . THR A 1 89 ? -17.631 6.621 15.588 1.00 72.31 89 THR A CA 1
ATOM 688 C C . THR A 1 89 ? -17.135 6.738 17.032 1.00 72.31 89 THR A C 1
ATOM 690 O O . THR A 1 89 ? -17.919 6.530 17.957 1.00 72.31 89 THR A O 1
ATOM 693 N N . ARG A 1 90 ? -15.894 7.184 17.280 1.00 64.06 90 ARG A N 1
ATOM 694 C CA . ARG A 1 90 ? -15.414 7.476 18.647 1.00 64.06 90 ARG A CA 1
ATOM 695 C C . ARG A 1 90 ? -16.141 8.663 19.297 1.00 64.06 90 ARG A C 1
ATOM 697 O O . ARG A 1 90 ? -16.262 8.700 20.524 1.00 64.06 90 ARG A O 1
ATOM 704 N N . LYS A 1 91 ? -16.618 9.627 18.497 1.00 58.09 91 LYS A N 1
ATOM 705 C CA . LYS A 1 91 ? -17.316 10.833 18.984 1.00 58.09 91 LYS A CA 1
ATOM 706 C C . LYS A 1 91 ? -18.743 10.544 19.466 1.00 58.09 91 LYS A C 1
ATOM 708 O O . LYS A 1 91 ?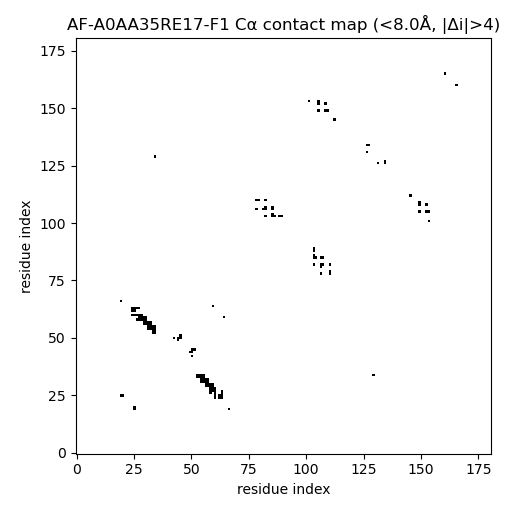 -19.262 11.295 20.287 1.00 58.09 91 LYS A O 1
ATOM 713 N N . VAL A 1 92 ? -19.346 9.440 19.023 1.00 55.91 92 VAL A N 1
ATOM 714 C CA . VAL A 1 92 ? -20.687 9.002 19.426 1.00 55.91 92 VAL A CA 1
ATOM 715 C C . VAL A 1 92 ? -20.542 7.762 20.308 1.00 55.91 92 VAL A C 1
ATOM 717 O O . VAL A 1 92 ? -20.561 6.628 19.842 1.00 55.91 92 VAL A O 1
ATOM 720 N N . LYS A 1 93 ? -20.352 7.970 21.616 1.00 46.72 93 LYS A N 1
ATOM 721 C CA . LYS A 1 93 ? -20.336 6.887 22.615 1.00 46.72 93 LYS A CA 1
ATOM 722 C C . LYS A 1 93 ? -21.745 6.292 22.746 1.00 46.72 93 LYS A C 1
ATOM 724 O O . LYS A 1 93 ? -22.478 6.622 23.675 1.00 46.72 93 LYS A O 1
ATOM 729 N N . VAL A 1 94 ? -22.129 5.400 21.838 1.00 51.31 94 VAL A N 1
ATOM 730 C CA . VAL A 1 94 ? -23.326 4.572 22.023 1.00 51.31 94 VAL A CA 1
ATOM 731 C C . VAL A 1 94 ? -22.994 3.531 23.098 1.00 51.31 94 VAL A C 1
ATOM 733 O O . VAL A 1 94 ? -22.135 2.668 22.909 1.00 51.31 94 VAL A O 1
ATOM 736 N N . LYS A 1 95 ? -23.610 3.653 24.281 1.00 44.22 95 LYS A N 1
ATOM 737 C CA . LYS A 1 95 ? -23.547 2.631 25.338 1.00 44.22 95 LYS A CA 1
ATOM 738 C C . LYS A 1 95 ? -24.288 1.389 24.816 1.00 44.22 95 LYS A C 1
ATOM 740 O O . LYS A 1 95 ? -25.509 1.414 24.792 1.00 44.22 95 LYS A O 1
ATOM 745 N N . GLY A 1 96 ? -23.579 0.344 24.373 1.00 51.12 96 GLY A N 1
ATOM 746 C CA . GLY A 1 96 ? -24.236 -0.934 24.056 1.00 51.12 96 GLY A CA 1
ATOM 747 C C . GLY A 1 96 ? -23.556 -1.904 23.084 1.00 51.12 96 GLY A C 1
ATOM 748 O O . GLY A 1 96 ? -23.922 -3.066 23.116 1.00 51.12 96 GLY A O 1
ATOM 749 N N . LEU A 1 97 ? -22.581 -1.502 22.256 1.00 53.44 97 LEU A N 1
ATOM 750 C CA . LEU A 1 97 ? -21.926 -2.424 21.303 1.00 53.44 97 LEU A CA 1
ATOM 751 C C . LEU A 1 97 ? -20.396 -2.379 21.442 1.00 53.44 97 LEU A C 1
ATOM 753 O O . LEU A 1 97 ? -19.729 -1.537 20.830 1.00 53.44 97 LEU A O 1
ATOM 757 N N . ASP A 1 98 ? -19.828 -3.281 22.244 1.00 57.47 98 ASP A N 1
ATOM 758 C CA . ASP A 1 98 ? -18.373 -3.412 22.408 1.00 57.47 98 ASP A CA 1
ATOM 759 C C . ASP A 1 98 ? -17.660 -3.890 21.126 1.00 57.47 98 ASP A C 1
ATOM 761 O O . ASP A 1 98 ? -16.505 -3.530 20.905 1.00 57.47 98 ASP A O 1
ATOM 765 N N . ASP A 1 99 ? -18.375 -4.532 20.195 1.00 68.69 99 ASP A N 1
ATOM 766 C CA . ASP A 1 99 ? -17.861 -4.965 18.881 1.00 68.69 99 ASP A CA 1
ATOM 767 C C . ASP A 1 99 ? -17.371 -3.804 18.002 1.00 68.69 99 ASP A C 1
ATOM 769 O O . ASP A 1 99 ? -16.357 -3.897 17.303 1.00 68.69 99 ASP 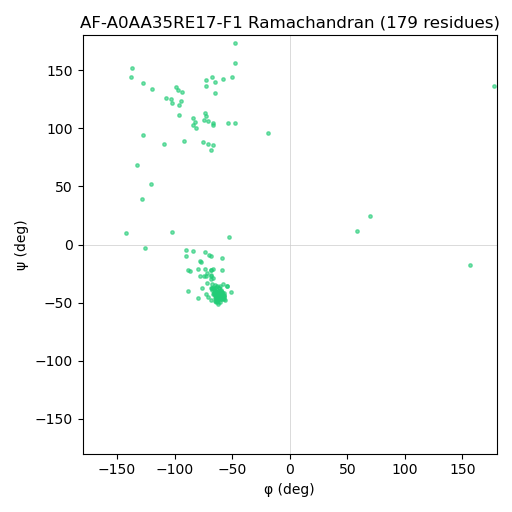A O 1
ATOM 773 N N . SER A 1 100 ? -18.054 -2.659 18.092 1.00 70.81 100 SER A N 1
ATOM 774 C CA . SER A 1 100 ? -17.717 -1.447 17.334 1.00 70.81 100 SER A CA 1
ATOM 775 C C . SER A 1 100 ? -16.396 -0.803 17.785 1.00 70.81 100 SER A C 1
ATOM 777 O O . SER A 1 100 ? -15.702 -0.154 16.998 1.00 70.81 100 SER A O 1
ATOM 779 N N . LYS A 1 101 ? -15.998 -1.013 19.045 1.00 71.44 101 LYS A N 1
ATOM 780 C CA . LYS A 1 101 ? -14.727 -0.497 19.572 1.00 71.44 101 LYS A CA 1
ATOM 781 C C . LYS A 1 101 ? -13.554 -1.333 19.076 1.00 71.44 101 LYS A C 1
ATOM 783 O O . LYS A 1 101 ? -12.510 -0.770 18.753 1.00 71.44 101 LYS A O 1
ATOM 788 N N . TRP A 1 102 ? -13.741 -2.650 18.966 1.00 72.25 102 TRP A N 1
ATOM 789 C CA . TRP A 1 102 ? -12.729 -3.579 18.459 1.00 72.25 102 TRP A CA 1
ATOM 790 C C . TRP A 1 102 ? -12.394 -3.327 16.993 1.00 72.25 102 TRP A C 1
ATOM 792 O O . TRP A 1 102 ? -11.217 -3.302 16.614 1.00 72.25 102 TRP A O 1
ATOM 802 N N . ILE A 1 103 ? -13.418 -3.085 16.170 1.00 79.12 103 ILE A N 1
ATOM 803 C CA . ILE A 1 103 ? -13.213 -2.764 14.755 1.00 79.12 103 ILE A CA 1
ATOM 804 C C . ILE A 1 103 ? -12.515 -1.407 14.592 1.00 79.12 103 ILE A C 1
ATOM 806 O O . ILE A 1 103 ? -11.541 -1.318 13.846 1.00 79.12 103 ILE A O 1
ATOM 810 N N . ALA A 1 104 ? -12.913 -0.383 15.359 1.00 77.94 104 ALA A N 1
ATOM 811 C CA . ALA A 1 104 ? -12.261 0.925 15.324 1.00 77.94 104 ALA A CA 1
ATOM 812 C C . ALA A 1 104 ? -10.791 0.844 15.774 1.00 77.94 104 ALA A C 1
ATOM 814 O O . ALA A 1 104 ? -9.914 1.375 15.096 1.00 77.94 104 ALA A O 1
ATOM 815 N N . ALA A 1 105 ? -10.498 0.127 16.865 1.00 76.94 105 ALA A N 1
ATOM 816 C CA . ALA A 1 105 ? -9.134 -0.084 17.352 1.00 76.94 105 ALA A CA 1
ATOM 817 C C . ALA A 1 105 ? -8.246 -0.791 16.315 1.00 76.94 105 ALA A C 1
ATOM 819 O O . ALA A 1 105 ? -7.105 -0.383 16.105 1.00 76.94 105 ALA A O 1
ATOM 820 N N . THR A 1 106 ? -8.782 -1.798 15.618 1.00 78.62 106 THR A N 1
ATOM 821 C CA . THR A 1 106 ? -8.049 -2.508 14.557 1.00 78.62 106 THR A CA 1
ATOM 822 C C . THR A 1 106 ? -7.684 -1.559 13.415 1.00 78.62 106 THR A C 1
ATOM 824 O O . THR A 1 106 ? -6.530 -1.530 12.998 1.00 78.62 106 THR A O 1
ATOM 827 N N . ILE A 1 107 ? -8.626 -0.726 12.960 1.00 84.25 107 ILE A N 1
ATOM 828 C CA . ILE A 1 107 ? -8.386 0.248 11.883 1.00 84.25 107 ILE A CA 1
ATOM 829 C C . ILE A 1 107 ? -7.275 1.242 12.268 1.00 84.25 107 ILE A C 1
ATOM 831 O O . ILE A 1 107 ? -6.412 1.540 11.440 1.00 84.25 107 ILE A O 1
ATOM 835 N N . TYR A 1 108 ? -7.242 1.705 13.524 1.00 83.00 108 TYR A N 1
ATOM 836 C CA . TYR A 1 108 ? -6.168 2.572 14.025 1.00 83.00 108 TYR A CA 1
ATOM 837 C C . TYR A 1 108 ? -4.798 1.895 13.987 1.00 83.00 108 TYR A C 1
ATOM 839 O O . TYR A 1 108 ? -3.850 2.465 13.445 1.00 83.00 108 TYR A O 1
ATOM 847 N N . ILE A 1 109 ? -4.691 0.683 14.538 1.00 81.75 109 ILE A N 1
ATOM 848 C CA . ILE A 1 109 ? -3.425 -0.058 14.574 1.00 81.75 109 ILE A CA 1
ATOM 849 C C . ILE A 1 109 ? -2.939 -0.352 13.154 1.00 81.75 109 ILE A C 1
ATOM 851 O O . ILE A 1 109 ? -1.785 -0.072 12.836 1.00 81.75 109 ILE A O 1
ATOM 855 N N . THR A 1 110 ? -3.820 -0.825 12.271 1.00 83.50 110 THR A N 1
ATOM 856 C CA . THR A 1 110 ? -3.478 -1.075 10.866 1.00 83.50 110 THR A CA 1
ATOM 857 C C . THR A 1 110 ? -3.009 0.199 10.156 1.00 83.50 110 THR A C 1
ATOM 859 O O . THR A 1 110 ? -2.046 0.139 9.398 1.00 83.50 110 THR A O 1
ATOM 862 N N . SER A 1 111 ? -3.615 1.362 10.426 1.00 87.31 111 SER A N 1
ATOM 863 C CA . SER A 1 111 ? -3.172 2.638 9.842 1.00 87.31 111 SER A CA 1
ATOM 864 C C . SER A 1 111 ? -1.776 3.061 10.309 1.00 87.31 111 SER A C 1
ATOM 866 O O . SER A 1 111 ? -0.998 3.565 9.502 1.00 87.31 111 SER A O 1
ATOM 868 N N . ILE A 1 112 ? -1.458 2.882 11.595 1.00 85.44 112 ILE A N 1
ATOM 869 C CA . ILE A 1 112 ? -0.133 3.208 12.149 1.00 85.44 112 ILE A CA 1
ATOM 870 C C . ILE A 1 112 ? 0.924 2.298 11.532 1.00 85.44 112 ILE A C 1
ATOM 872 O O . ILE A 1 112 ? 1.970 2.761 11.084 1.00 85.44 112 ILE A O 1
ATOM 876 N N . VAL A 1 113 ? 0.629 1.002 11.474 1.00 83.81 113 VAL A N 1
ATOM 877 C CA . VAL A 1 113 ? 1.540 0.020 10.901 1.00 83.81 113 VAL A CA 1
ATOM 878 C C . VAL A 1 113 ? 1.794 0.297 9.420 1.00 83.81 113 VAL A C 1
ATOM 880 O O . VAL A 1 113 ? 2.946 0.281 9.000 1.00 83.81 113 VAL A O 1
ATOM 883 N N . LEU A 1 114 ? 0.755 0.637 8.651 1.00 86.38 114 LEU A N 1
ATOM 884 C CA . LEU A 1 114 ? 0.904 1.014 7.246 1.00 86.38 114 LEU A CA 1
ATOM 885 C C . LEU A 1 114 ? 1.839 2.222 7.072 1.00 86.38 114 LEU A C 1
ATOM 887 O O . LEU A 1 114 ? 2.687 2.209 6.184 1.00 86.38 114 LEU A O 1
ATOM 891 N N . ALA A 1 115 ? 1.734 3.238 7.936 1.00 87.81 115 ALA A N 1
ATOM 892 C CA . ALA A 1 115 ? 2.627 4.397 7.900 1.00 87.81 115 ALA A CA 1
ATOM 893 C C . ALA A 1 115 ? 4.092 4.012 8.172 1.00 87.81 115 ALA A C 1
ATOM 895 O O . ALA A 1 115 ? 4.989 4.477 7.468 1.00 87.81 115 ALA A O 1
ATOM 896 N N . ILE A 1 116 ? 4.332 3.119 9.140 1.00 87.06 116 ILE A N 1
ATOM 897 C CA . ILE A 1 116 ? 5.670 2.577 9.421 1.00 87.06 116 ILE A CA 1
ATOM 898 C C . ILE A 1 116 ? 6.189 1.796 8.209 1.00 87.06 116 ILE A C 1
ATOM 900 O O . ILE A 1 116 ? 7.324 2.008 7.798 1.00 87.06 116 ILE A O 1
ATOM 904 N N . THR A 1 117 ? 5.360 0.946 7.594 1.00 84.06 117 THR A N 1
ATOM 905 C CA . THR A 1 117 ? 5.739 0.178 6.399 1.00 84.06 117 THR A CA 1
ATOM 906 C C . THR A 1 117 ? 6.124 1.084 5.233 1.00 84.06 117 THR A C 1
ATOM 908 O O . THR A 1 117 ? 7.139 0.830 4.593 1.00 84.06 117 THR A O 1
ATOM 911 N N . ILE A 1 118 ? 5.370 2.156 4.971 1.00 86.06 118 ILE A N 1
ATOM 912 C CA . ILE A 1 118 ? 5.694 3.119 3.904 1.00 86.06 118 ILE A CA 1
ATOM 913 C C . ILE A 1 118 ? 7.040 3.796 4.177 1.00 86.06 118 ILE A C 1
ATOM 915 O O . ILE A 1 118 ? 7.872 3.888 3.275 1.00 86.06 118 ILE A O 1
ATOM 919 N N . LEU A 1 119 ? 7.277 4.222 5.422 1.00 88.00 119 LEU A N 1
ATOM 920 C CA . LEU A 1 119 ? 8.554 4.812 5.819 1.00 88.00 119 LEU A CA 1
ATOM 921 C C . LEU A 1 119 ? 9.709 3.820 5.628 1.00 88.00 119 LEU A C 1
ATOM 923 O O . LEU A 1 119 ? 10.732 4.178 5.052 1.00 88.00 119 LEU A O 1
ATOM 927 N N . SER A 1 120 ? 9.528 2.563 6.043 1.00 83.38 120 SER A N 1
ATOM 928 C CA . SER A 1 120 ? 10.520 1.506 5.835 1.00 83.38 120 SER A CA 1
ATOM 929 C C . SER A 1 120 ? 10.801 1.263 4.351 1.00 83.38 120 SER A C 1
ATOM 931 O O . SER A 1 120 ? 11.962 1.188 3.966 1.00 83.38 120 SER A O 1
ATOM 933 N N . LEU A 1 121 ? 9.774 1.188 3.501 1.00 82.31 121 LEU A N 1
ATOM 934 C CA . LEU A 1 121 ? 9.949 1.003 2.055 1.00 82.31 121 LEU A CA 1
ATOM 935 C C . LEU A 1 121 ? 10.716 2.167 1.416 1.00 82.31 121 LEU A C 1
ATOM 937 O O . LEU A 1 121 ? 11.607 1.933 0.604 1.00 82.31 121 LEU A O 1
ATOM 941 N N . TYR A 1 122 ? 10.418 3.406 1.815 1.00 84.50 122 TYR A N 1
ATOM 942 C CA . TYR A 1 122 ? 11.139 4.584 1.334 1.00 84.50 122 TYR A CA 1
ATOM 943 C C . TYR A 1 122 ? 12.622 4.547 1.727 1.00 84.50 122 TYR A C 1
ATOM 945 O O . TYR A 1 122 ? 13.492 4.780 0.892 1.00 84.50 122 TYR A O 1
ATOM 953 N N . THR A 1 123 ? 12.924 4.203 2.982 1.00 82.75 123 THR A N 1
ATOM 954 C CA . THR A 1 123 ? 14.308 4.112 3.471 1.00 82.75 123 THR A CA 1
ATOM 955 C C . THR A 1 123 ? 15.087 2.959 2.829 1.00 82.75 123 THR A C 1
ATOM 957 O O . THR A 1 123 ? 16.287 3.090 2.605 1.00 82.75 123 THR A O 1
ATOM 960 N N . LEU A 1 124 ? 14.433 1.834 2.520 1.00 75.75 124 LEU A N 1
ATOM 961 C CA . LEU A 1 124 ? 15.097 0.635 1.995 1.00 75.75 124 LEU A CA 1
ATOM 962 C C . LEU A 1 124 ? 15.184 0.584 0.459 1.00 75.75 124 LEU A C 1
ATOM 964 O O . LEU A 1 124 ? 15.906 -0.268 -0.062 1.00 75.75 124 LEU A O 1
ATOM 968 N N . GLY A 1 125 ? 14.510 1.481 -0.268 1.00 67.75 125 GLY A N 1
ATOM 969 C CA . GLY A 1 125 ? 14.440 1.443 -1.735 1.00 67.75 125 GLY A CA 1
ATOM 970 C C . GLY A 1 125 ? 15.806 1.410 -2.436 1.00 67.75 125 GLY A C 1
ATOM 971 O O . GLY A 1 125 ? 15.972 0.688 -3.413 1.00 67.75 125 GLY A O 1
ATOM 972 N N . GLY A 1 126 ? 16.813 2.107 -1.897 1.00 66.62 126 GLY A N 1
ATOM 973 C CA . GLY A 1 126 ? 18.175 2.101 -2.452 1.00 66.62 126 GLY A CA 1
ATOM 974 C C . GLY A 1 126 ? 18.967 0.811 -2.193 1.00 66.62 126 GLY A C 1
ATOM 975 O O . GLY A 1 126 ? 19.832 0.447 -2.982 1.00 66.62 126 GLY A O 1
ATOM 976 N N . LEU A 1 127 ? 18.662 0.086 -1.112 1.00 65.44 127 LEU A N 1
ATOM 977 C CA . LEU A 1 127 ? 19.360 -1.153 -0.741 1.00 65.44 127 LEU A CA 1
ATOM 978 C C . LEU A 1 127 ? 18.736 -2.392 -1.394 1.00 65.44 127 LEU A C 1
ATOM 980 O O . LEU A 1 127 ? 19.397 -3.420 -1.534 1.00 65.44 127 LEU A O 1
ATOM 984 N N . GLN A 1 128 ? 17.471 -2.301 -1.807 1.00 61.22 128 GLN A N 1
ATOM 985 C CA . GLN A 1 128 ? 16.718 -3.411 -2.383 1.00 61.22 128 GLN A CA 1
ATOM 986 C C . GLN A 1 128 ? 17.289 -3.905 -3.719 1.00 61.22 128 GLN A C 1
ATOM 988 O O . GLN A 1 128 ? 17.277 -5.113 -3.959 1.00 61.22 128 GLN A O 1
ATOM 993 N N . ASN A 1 129 ? 17.829 -3.007 -4.552 1.00 63.25 129 ASN A N 1
ATOM 994 C CA . ASN A 1 129 ? 18.436 -3.395 -5.830 1.00 63.25 129 ASN A CA 1
ATOM 995 C C . ASN A 1 129 ? 19.734 -4.200 -5.631 1.00 63.25 129 ASN A C 1
ATOM 997 O O . ASN A 1 129 ? 20.035 -5.080 -6.429 1.00 63.25 129 ASN A O 1
ATOM 1001 N N . ARG A 1 130 ? 20.468 -3.948 -4.535 1.00 63.59 130 ARG A N 1
ATOM 1002 C CA . ARG A 1 130 ? 21.728 -4.642 -4.204 1.00 63.59 130 ARG 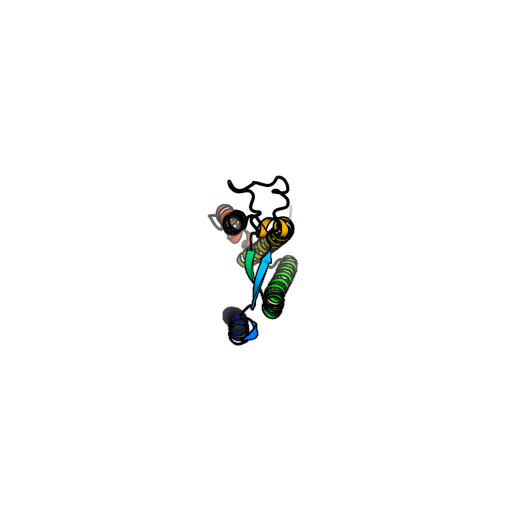A CA 1
ATOM 1003 C C . ARG A 1 130 ? 21.510 -5.919 -3.390 1.00 63.59 130 ARG A C 1
ATOM 1005 O O . ARG A 1 130 ? 22.133 -6.940 -3.651 1.00 63.59 130 ARG A O 1
ATOM 1012 N N . PHE A 1 131 ? 20.583 -5.896 -2.431 1.00 74.56 131 PHE A N 1
ATOM 1013 C CA . PHE A 1 131 ? 20.339 -7.001 -1.498 1.00 74.56 131 PHE A CA 1
ATOM 1014 C C . PHE A 1 131 ? 18.904 -7.539 -1.574 1.00 74.56 131 PHE A C 1
ATOM 1016 O O . PHE A 1 131 ? 18.228 -7.693 -0.555 1.00 74.56 131 PHE A O 1
ATOM 1023 N N . SER A 1 132 ? 18.437 -7.876 -2.778 1.00 74.19 132 SER A N 1
ATOM 1024 C CA . SER A 1 132 ? 17.073 -8.380 -3.025 1.00 74.19 132 SER A CA 1
ATOM 1025 C C . SER A 1 132 ? 16.672 -9.562 -2.120 1.00 74.19 132 SER A C 1
ATOM 1027 O O . SER A 1 132 ? 15.564 -9.588 -1.577 1.00 74.19 132 SER A O 1
ATOM 1029 N N . GLY A 1 133 ? 17.585 -10.511 -1.873 1.00 77.62 133 GLY A N 1
ATOM 1030 C CA . GLY A 1 133 ? 17.327 -11.653 -0.987 1.00 77.62 133 GLY A CA 1
ATOM 1031 C C . GLY A 1 133 ? 17.100 -11.245 0.473 1.00 77.62 133 GLY A C 1
ATOM 1032 O O . GLY A 1 133 ? 16.106 -11.641 1.082 1.00 77.62 133 GLY A O 1
ATOM 1033 N N . VAL A 1 134 ? 17.980 -10.398 1.018 1.00 80.75 134 VAL A N 1
ATOM 1034 C CA . VAL A 1 134 ? 17.867 -9.879 2.394 1.00 80.75 134 VAL A CA 1
ATOM 1035 C C . VAL A 1 134 ? 16.617 -9.017 2.538 1.00 80.75 134 VAL A C 1
ATOM 1037 O O . VAL A 1 134 ? 15.901 -9.128 3.530 1.00 80.75 134 VAL A O 1
ATOM 1040 N N . PHE A 1 135 ? 16.311 -8.208 1.524 1.00 81.19 135 PHE A N 1
ATOM 1041 C CA . PHE A 1 135 ? 15.115 -7.381 1.493 1.00 81.19 135 PHE A CA 1
ATOM 1042 C C . PHE A 1 135 ? 13.833 -8.223 1.487 1.00 81.19 135 PHE A C 1
ATOM 1044 O O . PHE A 1 135 ? 12.921 -7.964 2.270 1.00 81.19 135 PHE A O 1
ATOM 1051 N N . THR A 1 136 ? 13.774 -9.270 0.660 1.00 82.38 136 THR A N 1
ATOM 1052 C CA . THR A 1 136 ? 12.610 -10.167 0.576 1.00 82.38 136 THR A CA 1
ATOM 1053 C C . THR A 1 136 ? 12.370 -10.888 1.902 1.00 82.38 136 THR A C 1
ATOM 1055 O O . THR A 1 136 ? 11.243 -10.912 2.399 1.00 82.38 136 THR A O 1
ATOM 1058 N N . VAL A 1 137 ? 13.429 -11.421 2.520 1.00 86.06 137 VAL A N 1
ATOM 1059 C CA . VAL A 1 137 ? 13.347 -12.061 3.842 1.00 86.06 137 VAL A CA 1
ATOM 1060 C C . VAL A 1 137 ? 12.953 -11.044 4.919 1.00 86.06 137 VAL A C 1
ATOM 1062 O O . VAL A 1 137 ? 12.082 -11.329 5.740 1.00 86.06 137 VAL A O 1
ATOM 1065 N N . GLY A 1 138 ? 13.525 -9.839 4.886 1.00 83.62 138 GLY A N 1
ATOM 1066 C CA 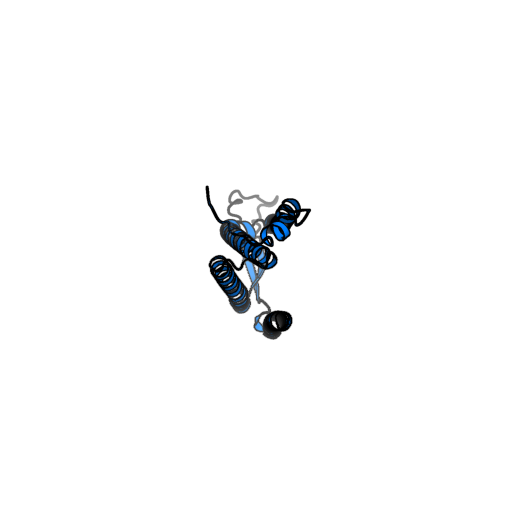. GLY A 1 138 ? 13.197 -8.748 5.803 1.00 83.62 138 GLY A CA 1
ATOM 1067 C C . GLY A 1 138 ? 11.737 -8.306 5.704 1.00 83.62 138 GLY A C 1
ATOM 1068 O O . GLY A 1 138 ? 11.077 -8.148 6.730 1.00 83.62 138 GLY A O 1
ATOM 1069 N N . LEU A 1 139 ? 11.190 -8.189 4.491 1.00 83.94 139 LEU A N 1
ATOM 1070 C CA . LEU A 1 139 ? 9.766 -7.934 4.276 1.00 83.94 139 LEU A CA 1
ATOM 1071 C C . LEU A 1 139 ? 8.891 -9.084 4.773 1.00 83.94 139 LEU A C 1
ATOM 1073 O O . LEU A 1 139 ? 7.843 -8.836 5.370 1.00 83.94 139 LEU A O 1
ATOM 1077 N N . PHE A 1 140 ? 9.291 -10.334 4.550 1.00 86.06 140 PHE A N 1
ATOM 1078 C CA . PHE A 1 140 ? 8.523 -11.496 5.001 1.00 86.06 140 PHE A CA 1
ATOM 1079 C C . PHE A 1 140 ? 8.453 -11.564 6.533 1.00 86.06 140 PHE A C 1
ATOM 1081 O O . PHE A 1 140 ? 7.387 -11.751 7.124 1.00 86.06 140 PHE A O 1
ATOM 1088 N N . ILE A 1 141 ? 9.583 -11.319 7.195 1.00 86.38 141 ILE A N 1
ATOM 1089 C CA . ILE A 1 141 ? 9.660 -11.206 8.651 1.00 86.38 141 ILE A CA 1
ATOM 1090 C C . ILE A 1 141 ? 8.847 -9.994 9.126 1.00 86.38 141 ILE A C 1
ATOM 1092 O O . ILE A 1 141 ? 8.004 -10.132 10.009 1.00 86.38 141 ILE A O 1
ATOM 1096 N N . GLY A 1 142 ? 9.026 -8.824 8.509 1.00 81.81 142 GLY A N 1
ATOM 1097 C CA . GLY A 1 142 ? 8.318 -7.593 8.864 1.00 81.81 142 GLY A CA 1
ATOM 1098 C C . GLY A 1 142 ? 6.798 -7.728 8.754 1.00 81.81 142 GLY A C 1
ATOM 1099 O O . GLY A 1 142 ? 6.077 -7.397 9.692 1.00 81.81 142 GLY A O 1
ATOM 1100 N N . THR A 1 143 ? 6.296 -8.292 7.657 1.00 81.81 143 THR A N 1
ATOM 1101 C CA . THR A 1 143 ? 4.861 -8.574 7.472 1.00 81.81 143 THR A CA 1
ATOM 1102 C C . THR A 1 143 ? 4.336 -9.592 8.484 1.00 81.81 143 THR A C 1
ATOM 1104 O O . THR A 1 143 ? 3.230 -9.419 9.002 1.00 81.81 143 THR A O 1
ATOM 1107 N N . THR A 1 144 ? 5.140 -10.595 8.848 1.00 85.94 144 THR A N 1
ATOM 1108 C CA . THR A 1 144 ? 4.808 -11.554 9.913 1.00 85.94 144 THR A CA 1
ATOM 1109 C C . THR A 1 144 ? 4.699 -10.864 11.274 1.00 85.94 144 THR A C 1
ATOM 1111 O O . THR A 1 144 ? 3.715 -11.074 11.984 1.00 85.94 144 THR A O 1
ATOM 1114 N N . PHE A 1 145 ? 5.643 -9.984 11.621 1.00 82.19 145 PHE A N 1
ATOM 1115 C CA . PHE A 1 145 ? 5.584 -9.183 12.849 1.00 82.19 145 PHE A CA 1
ATOM 1116 C C . PHE A 1 145 ? 4.368 -8.257 12.875 1.00 82.19 145 PHE A C 1
ATOM 1118 O O . PHE A 1 145 ? 3.705 -8.149 13.902 1.00 82.19 145 PHE A O 1
ATOM 1125 N N . ILE A 1 146 ? 4.035 -7.628 11.749 1.00 78.94 146 ILE A N 1
ATOM 1126 C CA . ILE A 1 146 ? 2.864 -6.756 11.600 1.00 78.94 146 ILE A CA 1
ATOM 1127 C C . ILE A 1 146 ? 1.563 -7.532 11.818 1.00 78.94 146 ILE A C 1
ATOM 1129 O O . ILE A 1 146 ? 0.721 -7.110 12.613 1.00 78.94 146 ILE A O 1
ATOM 1133 N N . MET A 1 147 ? 1.405 -8.678 11.150 1.00 79.62 147 MET A N 1
ATOM 1134 C CA . MET A 1 147 ? 0.247 -9.552 11.343 1.00 79.62 147 MET A CA 1
ATOM 1135 C C . MET A 1 147 ? 0.169 -10.019 12.792 1.00 79.62 147 MET A C 1
ATOM 1137 O O . MET A 1 147 ? -0.882 -9.886 13.417 1.00 79.62 147 MET A O 1
ATOM 1141 N N . ALA A 1 148 ? 1.286 -10.474 13.362 1.00 80.25 148 ALA A N 1
ATOM 1142 C CA . ALA A 1 148 ? 1.361 -10.858 14.764 1.00 80.25 148 ALA A CA 1
ATOM 1143 C C . ALA A 1 148 ? 0.960 -9.699 15.686 1.00 80.25 148 ALA A C 1
ATOM 1145 O O . ALA A 1 148 ? 0.187 -9.919 16.607 1.00 80.25 148 ALA A O 1
ATOM 1146 N N . PHE A 1 149 ? 1.378 -8.460 15.422 1.00 74.12 149 PHE A N 1
ATOM 1147 C CA . PHE A 1 149 ? 1.019 -7.295 16.236 1.00 74.12 149 PHE A CA 1
ATOM 1148 C C . PHE A 1 149 ? -0.470 -6.935 16.137 1.00 74.12 149 PHE A C 1
ATOM 1150 O O . PHE A 1 149 ? -1.103 -6.585 17.137 1.00 74.12 149 PHE A O 1
ATOM 1157 N N . VAL A 1 150 ? -1.067 -7.076 14.951 1.00 73.44 150 VAL A N 1
ATOM 1158 C CA . VAL A 1 150 ? -2.519 -6.941 14.754 1.00 73.44 150 VAL A CA 1
ATOM 1159 C C . VAL A 1 150 ? -3.268 -8.036 15.522 1.00 73.44 150 VAL A C 1
ATOM 1161 O O . VAL A 1 150 ? -4.244 -7.747 16.221 1.00 73.44 150 VAL A O 1
ATOM 1164 N N . PHE A 1 151 ? -2.791 -9.281 15.461 1.00 72.81 151 PHE A N 1
ATOM 1165 C CA . PHE A 1 151 ? -3.341 -10.393 16.240 1.00 72.81 151 PHE A CA 1
ATOM 1166 C C . PHE A 1 151 ? -3.160 -10.191 17.745 1.00 72.81 151 PHE A C 1
ATOM 1168 O O . PHE A 1 151 ? -4.096 -10.435 18.498 1.00 72.81 151 PHE A O 1
ATOM 1175 N N . VAL A 1 152 ? -2.012 -9.685 18.191 1.00 72.75 152 VAL A N 1
ATOM 1176 C CA . VAL A 1 152 ? -1.724 -9.360 19.592 1.00 72.75 152 VAL A CA 1
ATOM 1177 C C . VAL A 1 152 ? -2.613 -8.220 20.070 1.00 72.75 152 VAL A C 1
ATOM 1179 O O . VAL A 1 152 ? -3.117 -8.289 21.181 1.00 72.75 152 VAL A O 1
ATOM 1182 N N . SER A 1 153 ? -2.905 -7.219 19.238 1.00 64.50 153 SER A N 1
ATOM 1183 C CA . SER A 1 153 ? -3.859 -6.154 19.579 1.00 64.50 153 SER A CA 1
ATOM 1184 C C . SER A 1 153 ? -5.265 -6.714 19.824 1.00 64.50 153 SER A C 1
ATOM 1186 O O . SER A 1 153 ? -5.961 -6.288 20.746 1.00 64.50 153 SER A O 1
ATOM 1188 N N . LYS A 1 154 ? -5.677 -7.728 19.055 1.00 66.06 154 LYS A N 1
ATOM 1189 C CA . LYS A 1 154 ? -6.920 -8.466 19.322 1.00 66.06 154 LYS A CA 1
ATOM 1190 C C . LYS A 1 154 ? -6.816 -9.348 20.572 1.00 66.06 154 LYS A C 1
ATOM 1192 O O . LYS A 1 154 ? -7.711 -9.320 21.410 1.00 66.06 154 LYS A O 1
ATOM 1197 N N . MET A 1 155 ? -5.717 -10.087 20.722 1.00 67.56 155 MET A N 1
ATOM 1198 C CA . MET A 1 155 ? -5.492 -11.061 21.795 1.00 67.56 155 MET A CA 1
ATOM 1199 C C . MET A 1 155 ? -5.334 -10.398 23.162 1.00 67.56 155 MET A C 1
ATOM 1201 O O . MET A 1 155 ? -6.001 -10.798 24.103 1.00 67.56 155 MET A O 1
ATOM 1205 N N . HIS A 1 156 ? -4.506 -9.359 23.277 1.00 64.50 156 HIS A N 1
ATOM 1206 C CA . HIS A 1 156 ? -4.306 -8.590 24.505 1.00 64.50 156 HIS A CA 1
ATOM 1207 C C . HIS A 1 156 ? -5.635 -8.074 25.041 1.00 64.50 156 HIS A C 1
ATOM 1209 O O . HIS A 1 156 ? -5.848 -8.051 26.250 1.00 64.50 156 HIS A O 1
ATOM 1215 N N . THR A 1 157 ? -6.551 -7.703 24.149 1.00 61.06 157 THR A N 1
ATOM 1216 C CA . THR A 1 157 ? -7.846 -7.224 24.598 1.00 61.06 157 THR A CA 1
ATOM 1217 C C . THR A 1 157 ? -8.897 -8.293 24.849 1.00 61.06 157 THR A C 1
ATOM 1219 O O . THR A 1 157 ? -9.746 -8.080 25.707 1.00 61.06 157 THR A O 1
ATOM 1222 N N . LEU A 1 158 ? -8.770 -9.473 24.242 1.00 63.12 158 LEU A N 1
ATOM 1223 C CA . LEU A 1 158 ? -9.493 -10.667 24.684 1.00 63.12 158 LEU A CA 1
ATOM 1224 C C . LEU A 1 158 ? -9.007 -11.143 26.068 1.00 63.12 158 LEU A C 1
ATOM 1226 O O . LEU A 1 158 ? -9.806 -11.512 26.919 1.00 63.12 158 LEU A O 1
ATOM 1230 N N . TRP A 1 159 ? -7.698 -11.074 26.319 1.00 63.72 159 TRP A N 1
ATOM 1231 C CA . TRP A 1 159 ? -7.072 -11.460 27.588 1.00 63.72 159 TRP A CA 1
ATOM 1232 C C . TRP A 1 159 ? -7.354 -10.492 28.738 1.00 63.72 159 TRP A C 1
ATOM 1234 O O . TRP A 1 159 ? -7.283 -10.890 29.897 1.00 63.72 159 TRP A O 1
ATOM 1244 N N . ARG A 1 160 ? -7.655 -9.223 28.444 1.00 61.84 160 ARG A N 1
ATOM 1245 C CA . ARG A 1 160 ? -7.976 -8.212 29.461 1.00 61.84 160 ARG A CA 1
ATOM 1246 C C . ARG A 1 160 ? -9.424 -8.310 29.963 1.00 61.84 160 ARG A C 1
ATOM 1248 O O . ARG A 1 160 ? -9.687 -7.857 31.071 1.00 61.84 160 ARG A O 1
ATOM 1255 N N . ASP A 1 161 ? -10.318 -8.938 29.195 1.00 56.44 161 ASP A N 1
ATOM 1256 C CA . ASP A 1 161 ? -11.704 -9.257 29.575 1.00 56.44 161 ASP A CA 1
ATOM 1257 C C . ASP A 1 161 ? -12.046 -10.731 29.229 1.00 56.44 161 ASP A C 1
ATOM 1259 O O . ASP A 1 161 ? -12.882 -10.991 28.363 1.00 56.44 161 ASP A O 1
ATOM 1263 N N . PRO A 1 162 ? -11.451 -11.729 29.915 1.00 57.00 162 PRO A N 1
ATOM 1264 C CA . PRO A 1 162 ? -11.732 -13.149 29.666 1.00 57.00 162 PRO A CA 1
ATOM 1265 C C . PRO A 1 162 ? -13.143 -13.582 30.115 1.00 57.00 162 PRO A C 1
ATOM 1267 O O . PRO A 1 162 ? -13.569 -14.693 29.823 1.00 57.00 162 PRO A O 1
ATOM 1270 N N . ASP A 1 163 ? -13.868 -12.706 30.820 1.00 55.47 163 ASP A N 1
ATOM 1271 C CA . ASP A 1 163 ? -15.108 -13.0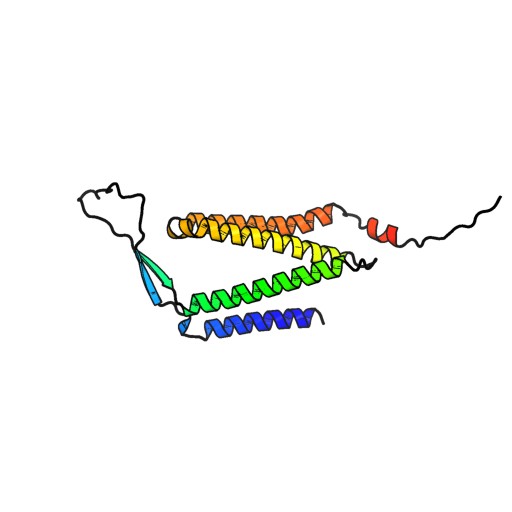22 31.539 1.00 55.47 163 ASP A CA 1
ATOM 1272 C C . ASP A 1 163 ? -16.312 -12.122 31.166 1.00 55.47 163 ASP A C 1
ATOM 1274 O O . ASP A 1 163 ? -17.399 -12.303 31.708 1.00 55.47 163 ASP A O 1
ATOM 1278 N N . GLY A 1 164 ? -16.169 -11.109 30.296 1.00 53.66 164 GLY A N 1
ATOM 1279 C CA . GLY A 1 164 ? -17.295 -10.248 29.862 1.00 53.66 164 GLY A CA 1
ATOM 1280 C C . GLY A 1 164 ? -18.053 -9.485 30.975 1.00 53.66 164 GLY A C 1
ATOM 1281 O O . GLY A 1 164 ? -19.116 -8.906 30.735 1.00 53.66 164 GLY A O 1
ATOM 1282 N N . LYS A 1 165 ? -17.531 -9.451 32.208 1.00 51.31 165 LYS A N 1
ATOM 1283 C CA . LYS A 1 165 ? -18.223 -8.919 33.403 1.00 51.31 165 LYS A CA 1
ATOM 1284 C C . LYS A 1 165 ? -18.425 -7.397 33.381 1.00 51.31 165 LYS A C 1
ATOM 1286 O O . LYS A 1 165 ? -19.335 -6.881 34.031 1.00 51.31 165 LYS A O 1
ATOM 1291 N N . THR A 1 166 ? -17.636 -6.663 32.598 1.00 51.03 166 THR A N 1
ATOM 1292 C CA . THR A 1 166 ? -17.758 -5.201 32.446 1.00 51.03 166 THR A CA 1
ATOM 1293 C C . THR A 1 166 ? -18.926 -4.777 31.541 1.00 51.03 166 THR A C 1
ATOM 1295 O O . THR A 1 166 ? -19.359 -3.622 31.612 1.00 51.03 166 THR A O 1
ATOM 1298 N N . VAL A 1 167 ? -19.491 -5.708 30.757 1.00 52.00 167 VAL A N 1
ATOM 1299 C CA . VAL A 1 167 ? -20.685 -5.493 29.917 1.00 52.00 167 VAL A CA 1
ATOM 1300 C C . VAL A 1 167 ? -21.961 -5.565 30.758 1.00 52.00 167 VAL A C 1
ATOM 1302 O O . VAL A 1 167 ? -22.799 -4.665 30.698 1.00 52.00 167 VAL A O 1
ATOM 1305 N N . PHE A 1 168 ? -22.078 -6.577 31.623 1.00 46.50 168 PHE A N 1
ATOM 1306 C CA . PHE A 1 168 ? -23.263 -6.770 32.465 1.00 46.50 168 PHE A CA 1
ATOM 1307 C C . PHE A 1 168 ? -23.382 -5.740 33.596 1.00 46.50 168 PHE A C 1
ATOM 1309 O O . PHE A 1 168 ? -24.489 -5.302 33.901 1.00 46.50 168 PHE A O 1
ATOM 1316 N N . SER A 1 169 ? -22.271 -5.259 34.164 1.00 45.94 169 SER A N 1
ATOM 1317 C CA . SER A 1 169 ? -22.323 -4.260 35.247 1.00 45.94 169 SER A CA 1
ATOM 1318 C C . SER A 1 169 ? -22.829 -2.881 34.789 1.00 45.94 169 SER A C 1
ATOM 1320 O O . SER A 1 169 ? -23.349 -2.114 35.596 1.00 45.94 169 SER A O 1
ATOM 1322 N N . LYS A 1 170 ? -22.752 -2.564 33.488 1.00 44.72 170 LYS A N 1
ATOM 1323 C CA . LYS A 1 170 ? -23.282 -1.304 32.934 1.00 44.72 170 LYS A CA 1
ATOM 1324 C C . LYS A 1 170 ? -24.775 -1.332 32.605 1.00 44.72 170 LYS A C 1
ATOM 1326 O O . LYS A 1 170 ? -25.305 -0.291 32.215 1.00 44.72 170 LYS A O 1
ATOM 1331 N N . SER A 1 171 ? -25.422 -2.491 32.740 1.00 40.66 171 SER A N 1
ATOM 1332 C CA . SER A 1 171 ? -26.859 -2.668 32.507 1.00 40.66 171 SER A CA 1
ATOM 1333 C C . SER A 1 171 ? -27.724 -2.446 33.751 1.00 40.66 171 SER A C 1
ATOM 1335 O O . SER A 1 171 ? -28.942 -2.420 33.622 1.00 40.66 171 SER A O 1
ATOM 1337 N N . SER A 1 172 ? -27.132 -2.212 34.928 1.00 35.41 172 SER A N 1
ATOM 1338 C CA . SER A 1 172 ? -27.885 -1.797 36.114 1.00 35.41 172 SER A CA 1
ATOM 1339 C C . SER A 1 172 ? -28.316 -0.331 35.960 1.00 35.41 172 SER A C 1
ATOM 1341 O O . SER A 1 172 ? -27.447 0.550 35.929 1.00 35.41 172 SER A O 1
ATOM 1343 N N . PRO A 1 173 ? -29.620 -0.024 35.840 1.00 41.81 173 PRO A N 1
ATOM 1344 C CA . PRO A 1 173 ? -30.096 1.347 35.850 1.00 41.81 173 PRO A CA 1
ATOM 1345 C C . PRO A 1 173 ? -29.821 1.955 37.223 1.00 41.81 173 PRO A C 1
ATOM 1347 O O . PRO A 1 173 ? -29.990 1.314 38.257 1.00 41.81 173 PRO A O 1
ATOM 1350 N N . THR A 1 174 ? -29.401 3.212 37.214 1.00 43.84 174 THR A N 1
ATOM 1351 C CA . THR A 1 174 ? -29.451 4.110 38.362 1.00 43.84 174 THR A CA 1
ATOM 1352 C C . THR A 1 174 ? -30.882 4.149 38.904 1.00 43.84 174 THR A C 1
ATOM 1354 O O . THR A 1 174 ? -31.740 4.790 38.301 1.00 43.84 174 THR A O 1
ATOM 1357 N N . GLU A 1 175 ? -31.148 3.488 40.029 1.00 36.59 175 GLU A N 1
ATOM 1358 C CA . GLU A 1 175 ? -32.297 3.828 40.866 1.00 36.59 175 GLU A CA 1
ATOM 1359 C C . GLU A 1 175 ? -31.879 5.017 41.738 1.00 36.59 175 GLU A C 1
ATOM 1361 O O . GLU A 1 175 ? -31.017 4.912 42.611 1.00 36.59 175 GLU A O 1
ATOM 1366 N N . ASN A 1 176 ? -32.396 6.195 41.385 1.00 38.12 176 ASN A N 1
ATOM 1367 C CA . ASN A 1 176 ? -32.206 7.430 42.137 1.00 38.12 176 ASN A CA 1
ATOM 1368 C C . ASN A 1 176 ? -32.916 7.349 43.501 1.00 38.12 176 ASN A C 1
ATOM 1370 O O . ASN A 1 176 ? -34.009 6.802 43.604 1.00 38.12 176 ASN A O 1
ATOM 1374 N N . GLN A 1 177 ? -32.274 7.960 44.505 1.00 43.28 177 GLN A N 1
ATOM 1375 C CA . GLN A 1 177 ? -32.729 8.194 45.886 1.00 43.28 177 GLN A CA 1
ATOM 1376 C C . GLN A 1 177 ? -34.161 8.773 46.019 1.00 43.28 177 GLN A C 1
ATOM 1378 O O . GLN A 1 177 ? -34.707 9.316 45.058 1.00 43.28 177 GLN A O 1
ATOM 1383 N N . PRO A 1 178 ? -34.681 8.873 47.261 1.00 42.75 178 PRO A N 1
ATOM 1384 C CA . PRO A 1 178 ? -34.629 10.209 47.869 1.00 42.75 178 PRO A CA 1
ATOM 1385 C C . PRO A 1 178 ? -34.202 10.252 49.350 1.00 42.75 178 PRO A C 1
ATOM 1387 O O . PRO A 1 178 ? -34.398 9.330 50.134 1.00 42.75 178 PRO A O 1
ATOM 1390 N N . SER A 1 179 ? -33.605 11.392 49.692 1.00 38.12 179 SER A N 1
ATOM 1391 C CA . SER A 1 179 ? -33.399 11.965 51.026 1.00 38.12 179 SER A CA 1
ATOM 1392 C C . SER A 1 179 ? -34.673 12.021 51.877 1.00 38.12 179 SER A C 1
ATOM 1394 O O . SER A 1 179 ? -35.697 12.400 51.323 1.00 38.12 179 SER A O 1
ATOM 1396 N N . THR A 1 180 ? -34.571 11.813 53.198 1.00 38.53 180 THR A N 1
ATOM 1397 C CA . THR A 1 180 ? -34.990 12.776 54.250 1.00 38.53 180 THR A CA 1
ATOM 1398 C C . THR A 1 180 ? -34.805 12.200 55.659 1.00 38.53 180 THR A C 1
ATOM 1400 O O . THR A 1 180 ? -35.243 11.082 55.906 1.00 38.53 180 THR A O 1
ATOM 1403 N N . SER A 1 181 ? -34.269 13.069 56.532 1.00 36.28 181 SER A N 1
ATOM 1404 C CA . SER A 1 181 ? -34.361 13.135 58.005 1.00 36.28 181 SER A CA 1
ATOM 1405 C C . SER A 1 181 ? -33.694 12.070 58.868 1.00 36.28 181 SER A C 1
ATOM 1407 O O . SER A 1 181 ? -34.115 10.898 58.845 1.00 36.28 181 SER A O 1
#

Nearest PDB structures (foldseek):
  8ieb-assembly1_B  TM=5.211E-01  e=7.144E-04  Homo sapiens
  8ieq-assembly1_D  TM=5.273E-01  e=2.320E-03  Homo sapiens
  8ied-assembly1_A  TM=5.377E-01  e=5.194E-03  Homo sapiens
  8ieq-assembly1_C  TM=5.104E-01  e=4.882E-03  Homo sapiens

Mean predicted aligned error: 13.97 Å

Solvent-accessible surface area (backbone atoms only — not comparable to full-atom values): 10810 Å² total; per-residue (Å²): 107,70,67,56,55,53,48,52,54,50,49,50,53,49,50,52,51,50,52,52,72,66,41,74,64,50,63,40,48,84,40,76,45,72,61,83,65,86,86,49,84,68,69,74,58,42,104,77,71,53,88,81,85,53,71,45,80,43,72,51,33,76,54,40,57,51,52,50,49,51,54,53,48,53,54,50,50,52,51,52,53,48,44,51,52,37,53,57,52,67,76,55,79,67,89,86,58,72,68,62,54,54,54,34,53,49,47,51,53,54,52,54,51,50,54,51,50,54,52,50,51,65,72,41,55,78,51,36,82,79,38,49,70,60,45,52,52,50,48,54,52,50,52,50,52,49,52,48,51,56,51,44,60,53,46,57,56,46,68,75,50,82,72,60,60,78,63,62,67,70,68,64,76,86,79,76,84,82,90,83,136

Sequence (181 aa):
MLTLMVLCFLVIDLAMLVVYSAVQGSRGELGAERVDDDETSNIEEGHQGIPREFYVYVCSSLARDIFLGIFYGYKALLQVCGLFLAFATRKVKVKGLDDSKWIAATIYITSIVLAITILSLYTLGGLQNRFSGVFTVGLFIGTTFIMAFVFVSKMHTLWRDPDGKTVFSKSSPTENQPSTS